Protein 2UY2 (pdb70)

Foldseek 3Di:
DQQAEEFEAQAPLPVPGDALLVLLVVPLHAEYEYPAQAAPPVTAGHRDPQWDDDDPVRHTAHASNLVSLVSSVVSNHAYAHEYHDDPPHYDDPAQVRLLVSLLVCCCAAAVRPPDDDHSNPPRHHQEYEYAHDPLHAHHLLSNQQSNVVVCVVHDDHHFYEYEAEPPPPGSHCNCNQQRHQHAEYQYHQPPDQCHLVHVPVVVVVLCCLCPGGPHVQHAYAAEAELDPSLDVDRHDPDLVSLLVVCLVPSPDSRRHFHYYSHSSRQQVDPPVHRNSNSRSVSSVVSD

Nearest PDB structures (foldseek):
  2uy5-assembly1_A  TM=1.002E+00  e=4.993E-56  Saccharomyces cerevisiae
  2uy4-assembly1_A  TM=1.001E+00  e=5.633E-56  Saccharomyces cerevisiae
  2uy3-assembly1_A  TM=9.998E-01  e=1.569E-55  Saccharomyces cerevisiae
  6idn-assembly1_A  TM=8.823E-01  e=5.838E-21  Ipomoea carnea
  3oih-assembly1_A  TM=8.250E-01  e=2.334E-20  Scadoxus multiflorus

GO terms:
  GO:0005576 extracellular region (C, IDA)
  GO:0005935 cellular bud neck (C, IDA)
  GO:0009277 fungal-type cell wall (C, IDA)
  GO:0008843 endochitinase activity (F, IDA)
  GO:0000920 septum digestion after cytokinesis (P, IMP)
  GO:0000324 fungal-type vacuole (C, HDA)
  GO:0005635 nuclear envelope (C, HDA)
  GO:0005783 endoplasmic reticulum (C, HDA)

Solvent-accessible surface area: 11045 Å² total; per-residue (Å²): 86,26,25,39,0,0,0,15,1,0,54,29,42,33,48,95,18,98,45,0,9,51,8,2,102,37,82,22,0,31,7,0,0,0,0,16,0,31,70,5,53,111,38,12,14,62,1,44,108,31,15,100,103,70,40,132,101,47,16,26,46,4,70,100,4,7,104,7,0,85,50,0,48,95,95,56,24,74,0,0,0,0,0,0,2,95,54,66,44,11,90,3,83,71,76,76,66,0,74,95,5,0,72,45,0,0,15,4,2,1,51,12,141,35,116,53,70,49,0,3,57,93,3,30,0,3,0,0,0,0,14,6,86,51,103,47,60,62,4,2,18,14,0,0,72,82,0,58,82,11,19,94,118,18,122,73,119,9,30,0,0,0,15,1,74,0,42,68,90,15,55,4,0,4,52,1,2,57,92,2,63,0,27,25,0,6,0,47,1,18,74,40,122,0,14,17,101,40,123,58,12,15,100,54,0,43,78,3,0,100,101,65,1,66,26,89,119,0,45,0,1,0,5,1,0,0,7,72,93,11,20,85,64,24,50,12,69,76,60,82,59,0,107,57,8,2,67,104,8,37,100,31,102,6,3,0,0,0,3,1,62,0,0,1,8,0,28,63,32,104,65,87,63,32,0,0,57,19,0,32,73,28,2,72,97,52,109

Organism: Saccharomyces cerevisiae (strain ATCC 204508 / S288c) (NCBI:txid559292)

InterPro domains:
  IPR001223 Glycoside hydrolase family 18, catalytic domain [PF00704] (28-255)
  IPR001223 Glycoside hydrolase family 18, catalytic domain [PS51910] (27-311)
  IPR001579 Glycosyl hydrolase family 18, active site [PS01095] (149-157)
  IPR005089 Carbohydrate-binding module family 19 [PF03427] (501-540)
  IPR017853 Glycoside hydrolase superfamily [SSF51445] (24-298)
  IPR045321 Chitinase Cts1-like [cd02877] (27-306)

B-factor: mean 21.72, std 5.58, range [9.27, 48.32]

Structure (mmCIF, N/CA/C/O backbone):
data_2UY2
#
_entry.id   2UY2
#
_cell.length_a   73.630
_cell.length_b   112.835
_cell.length_c   37.346
_cell.angle_alpha   90.00
_cell.angle_beta   90.00
_cell.angle_gamma   90.00
#
_symmetry.space_group_name_H-M   'P 21 21 2'
#
loop_
_entity.id
_entity.type
_entity.pdbx_description
1 polymer ENDOCHITINASE
2 non-polymer GLYCEROL
3 water water
#
loop_
_atom_site.group_PDB
_atom_site.id
_atom_site.type_symbol
_atom_site.label_atom_id
_atom_site.label_alt_id
_atom_site.label_comp_id
_atom_site.label_asym_id
_atom_site.label_entity_id
_atom_site.label_seq_id
_atom_site.pdbx_PDB_ins_code
_atom_site.Cartn_x
_atom_site.Cartn_y
_atom_site.Cartn_z
_atom_site.occupancy
_atom_site.B_iso_or_equiv
_atom_site.auth_seq_id
_atom_site.auth_comp_id
_atom_site.auth_asym_id
_atom_site.auth_atom_id
_atom_site.pdbx_PDB_model_num
ATOM 1 N N . ALA A 1 4 ? 49.147 33.756 42.554 1.00 36.62 25 ALA A N 1
ATOM 2 C CA . ALA A 1 4 ? 49.744 34.558 41.441 1.00 36.17 25 ALA A CA 1
ATOM 3 C C . ALA A 1 4 ? 48.698 34.965 40.426 1.00 35.58 25 ALA A C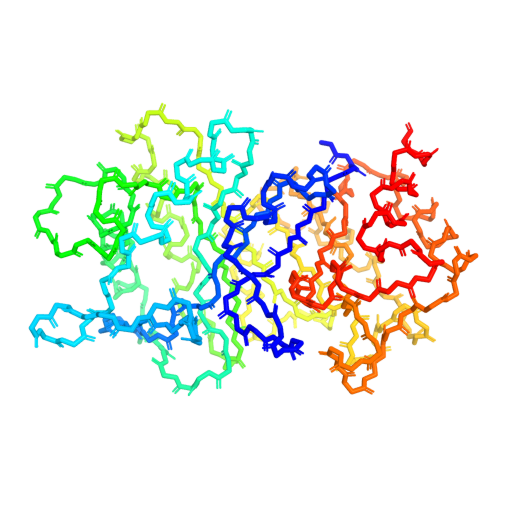 1
ATOM 4 O O . ALA A 1 4 ? 47.629 34.346 40.329 1.00 36.30 25 ALA A O 1
ATOM 6 N N . ASN A 1 5 ? 49.010 36.028 39.688 1.00 34.69 26 ASN A N 1
ATOM 7 C CA . ASN A 1 5 ? 48.175 36.492 38.595 1.00 33.10 26 ASN A CA 1
ATOM 8 C C . ASN A 1 5 ? 48.949 36.454 37.297 1.00 31.98 26 ASN A C 1
ATOM 9 O O . ASN A 1 5 ? 48.662 37.213 36.379 1.00 32.20 26 ASN A O 1
ATOM 10 N N . THR A 1 6 ? 49.935 35.567 37.228 1.00 31.23 27 THR A N 1
ATOM 11 C CA . THR A 1 6 ? 50.845 35.505 36.098 1.00 29.94 27 THR A CA 1
ATOM 12 C C . THR A 1 6 ? 50.991 34.072 35.552 1.00 29.23 27 THR A C 1
ATOM 13 O O . THR A 1 6 ? 51.882 33.834 34.717 1.00 29.36 27 THR A O 1
ATOM 17 N N . ASN A 1 7 ? 50.127 33.129 35.971 1.00 26.74 28 ASN A N 1
ATOM 18 C CA . ASN A 1 7 ? 50.295 31.727 35.513 1.00 26.01 28 ASN A CA 1
ATOM 19 C C . ASN A 1 7 ? 49.739 31.474 34.121 1.00 23.71 28 ASN A C 1
ATOM 20 O O . ASN A 1 7 ? 48.719 32.039 33.761 1.00 22.81 28 ASN A O 1
ATOM 25 N N . ILE A 1 8 ? 50.437 30.646 33.349 1.00 21.95 29 ILE A N 1
ATOM 26 C CA . ILE A 1 8 ? 49.938 30.178 32.057 1.00 20.95 29 ILE A CA 1
ATOM 27 C C . ILE A 1 8 ? 49.590 28.703 32.200 1.00 20.06 29 ILE A C 1
ATOM 28 O O . ILE A 1 8 ? 50.437 27.903 32.642 1.00 19.46 29 ILE A O 1
ATOM 33 N N . ALA A 1 9 ? 48.355 28.344 31.822 1.00 18.53 30 ALA A N 1
ATOM 34 C CA . ALA A 1 9 ? 47.944 26.934 31.792 1.00 18.34 30 ALA A CA 1
ATOM 35 C C . ALA A 1 9 ? 47.793 26.514 30.351 1.00 18.40 30 ALA A C 1
ATOM 36 O O . ALA A 1 9 ? 47.228 27.249 29.550 1.00 19.54 30 ALA A O 1
ATOM 38 N N . VAL A 1 10 ? 48.306 25.336 30.008 1.00 17.68 31 VAL A N 1
ATOM 39 C CA . VAL A 1 10 ? 48.114 24.831 28.633 1.00 17.48 31 VAL A CA 1
ATOM 40 C C . VAL A 1 10 ? 47.523 23.431 28.681 1.00 16.69 31 VAL A C 1
ATOM 41 O O . VAL A 1 10 ? 47.970 22.611 29.476 1.00 15.64 31 VAL A O 1
ATOM 45 N N . TYR A 1 11 ? 46.520 23.178 27.828 1.00 16.82 32 TYR A N 1
ATOM 46 C CA . TYR A 1 11 ? 46.073 21.814 27.570 1.00 16.84 32 TYR A CA 1
ATOM 47 C C . TYR A 1 11 ? 47.103 21.115 26.665 1.00 16.82 32 TYR A C 1
ATOM 48 O O . TYR A 1 11 ? 47.664 21.737 25.763 1.00 17.05 32 TYR A O 1
ATOM 57 N N . TRP A 1 12 ? 47.344 19.821 26.893 1.00 16.84 33 TRP A N 1
ATOM 58 C CA . TRP A 1 12 ? 48.245 19.054 26.039 1.00 16.15 33 TRP A CA 1
ATOM 59 C C . TRP A 1 12 ? 47.650 17.664 25.905 1.00 16.46 33 TRP A C 1
ATOM 60 O O . TRP A 1 12 ? 47.094 17.146 26.862 1.00 16.88 33 TRP A O 1
ATOM 71 N N . GLY A 1 13 ? 47.796 17.066 24.728 1.00 15.52 34 GLY A N 1
ATOM 72 C CA . GLY A 1 13 ? 47.420 15.667 24.568 1.00 16.04 34 GLY A CA 1
ATOM 73 C C . GLY A 1 13 ? 46.629 15.422 23.303 1.00 17.08 34 GLY A C 1
ATOM 74 O O . GLY A 1 13 ? 46.758 14.348 22.719 1.00 18.84 34 GLY A O 1
ATOM 75 N N . GLN A 1 14 ? 45.854 16.425 22.866 1.00 15.47 35 GLN A N 1
ATOM 76 C CA . GLN A 1 14 ? 44.956 16.212 21.733 1.00 16.27 35 GLN A CA 1
ATOM 77 C C . GLN A 1 14 ? 45.508 16.706 20.412 1.00 15.93 35 GLN A C 1
ATOM 78 O O . GLN A 1 14 ? 44.833 16.617 19.372 1.00 16.74 35 GLN A O 1
ATOM 84 N N . ASN A 1 15 ? 46.744 17.212 20.428 1.00 15.18 36 ASN A N 1
ATOM 85 C CA . ASN A 1 15 ? 47.438 17.524 19.172 1.00 14.93 36 ASN A CA 1
ATOM 86 C C . ASN A 1 15 ? 46.598 18.378 18.217 1.00 14.73 36 ASN A C 1
ATOM 87 O O . ASN A 1 15 ? 46.430 18.039 17.024 1.00 15.14 36 ASN A O 1
ATOM 92 N N . SER A 1 16 ? 46.094 19.494 18.725 1.00 14.65 37 SER A N 1
ATOM 93 C CA . SER A 1 16 ? 45.314 20.405 17.909 1.00 16.01 37 SER A CA 1
ATOM 94 C C . SER A 1 16 ? 46.088 20.859 16.655 1.00 15.73 37 SER A C 1
ATOM 95 O O . SER A 1 16 ? 45.490 20.964 15.562 1.00 17.75 37 SER A O 1
ATOM 98 N N . ALA A 1 17 ? 47.400 21.103 16.795 1.00 16.26 38 ALA A N 1
ATOM 99 C CA . ALA A 1 17 ? 48.224 21.631 15.685 1.00 15.95 38 ALA A CA 1
ATOM 100 C C . ALA A 1 17 ? 48.753 20.565 14.731 1.00 16.32 38 ALA A C 1
ATOM 101 O O . ALA A 1 17 ? 49.271 20.911 13.671 1.00 17.82 38 ALA A O 1
ATOM 103 N N . GLY A 1 18 ? 48.656 19.294 15.116 1.00 15.57 39 GLY A N 1
ATOM 104 C CA . GLY A 1 18 ? 49.240 18.211 14.297 1.00 15.41 39 GLY A CA 1
ATOM 105 C C . GLY A 1 18 ? 50.667 17.895 14.716 1.00 15.96 39 GLY A C 1
ATOM 106 O O . GLY A 1 18 ? 51.102 16.731 14.652 1.00 14.88 39 GLY A O 1
ATOM 107 N N . THR A 1 19 ? 51.394 18.935 15.145 1.00 14.96 40 THR A N 1
ATOM 108 C CA . THR A 1 19 ? 52.837 18.822 15.421 1.00 15.90 40 THR A CA 1
ATOM 109 C C . THR A 1 19 ? 53.186 18.681 16.910 1.00 15.74 40 THR A C 1
ATOM 110 O O . THR A 1 19 ? 54.341 18.926 17.297 1.00 16.39 40 THR A O 1
ATOM 114 N N . GLN A 1 20 ? 52.224 18.243 17.706 1.00 15.99 41 GLN A N 1
ATOM 115 C CA . GLN A 1 20 ? 52.428 18.123 19.140 1.00 16.04 41 GLN A CA 1
ATOM 116 C C . GLN A 1 20 ? 53.673 17.330 19.449 1.00 16.78 41 GLN A C 1
ATOM 117 O O . GLN A 1 20 ? 53.852 16.233 18.930 1.00 16.62 41 GLN A O 1
ATOM 123 N N . GLU A 1 21 ? 54.540 17.926 20.281 1.00 17.87 42 GLU A N 1
ATOM 124 C CA . GLU A 1 21 ? 55.719 17.249 20.810 1.00 17.77 42 GLU A CA 1
ATOM 125 C C . GLU A 1 21 ? 55.424 16.619 22.192 1.00 17.21 42 GLU A C 1
ATOM 126 O O . GLU A 1 21 ? 54.313 16.650 22.695 1.00 17.69 42 GLU A O 1
ATOM 132 N N . SER A 1 22 ? 56.430 15.974 22.772 1.00 17.55 43 SER A N 1
ATOM 133 C CA . SER A 1 22 ? 56.205 15.320 24.045 1.00 16.87 43 SER A CA 1
ATOM 134 C C . SER A 1 22 ? 55.810 16.329 25.124 1.00 15.88 43 SER A C 1
ATOM 135 O O . SER A 1 22 ? 56.171 17.520 25.051 1.00 17.69 43 SER A O 1
ATOM 138 N N . LEU A 1 23 ? 55.123 15.829 26.150 1.00 16.24 44 LEU A N 1
ATOM 139 C CA . LEU A 1 23 ? 54.750 16.718 27.275 1.00 14.72 44 LEU A CA 1
ATOM 140 C C . LEU A 1 23 ? 56.001 17.417 27.839 1.00 15.79 44 LEU A C 1
ATOM 141 O O . LEU A 1 23 ? 55.974 18.632 28.076 1.00 17.19 44 LEU A O 1
ATOM 146 N N . ALA A 1 24 ? 57.077 16.644 28.048 1.00 15.89 45 ALA A N 1
ATOM 147 C CA . ALA A 1 24 ? 58.284 17.232 28.700 1.00 16.24 45 ALA A CA 1
ATOM 148 C C . ALA A 1 24 ? 58.864 18.361 27.862 1.00 16.01 45 ALA A C 1
ATOM 149 O O . ALA A 1 24 ? 59.410 19.304 28.420 1.00 17.14 45 ALA A O 1
ATOM 151 N N . THR A 1 25 ? 58.762 18.246 26.521 1.00 15.75 46 THR A N 1
ATOM 152 C CA . THR A 1 25 ? 59.263 19.290 25.636 1.00 16.22 46 THR A CA 1
ATOM 153 C C . THR A 1 25 ? 58.646 20.646 26.001 1.00 15.94 46 THR A C 1
ATOM 154 O O . THR A 1 25 ? 59.361 21.670 26.116 1.00 17.28 46 THR A O 1
ATOM 158 N N . TYR A 1 26 ? 57.343 20.634 26.291 1.00 15.81 47 TYR A N 1
ATOM 159 C CA . TYR A 1 26 ? 56.679 21.880 26.674 1.00 15.80 47 TYR A CA 1
ATOM 160 C C . TYR A 1 26 ? 57.012 22.307 28.095 1.00 16.18 47 TYR A C 1
ATOM 161 O O . TYR A 1 26 ? 57.090 23.486 28.368 1.00 18.27 47 TYR A O 1
ATOM 170 N N . CYS A 1 27 ? 57.193 21.343 28.995 1.00 16.24 48 CYS A N 1
ATOM 171 C CA . CYS A 1 27 ? 57.573 21.733 30.369 1.00 17.04 48 CYS A CA 1
ATOM 172 C C . CYS A 1 27 ? 58.966 22.333 30.461 1.00 18.54 48 CYS A C 1
ATOM 173 O O . CYS A 1 27 ? 59.263 23.063 31.409 1.00 18.29 48 CYS A O 1
ATOM 176 N N . GLU A 1 28 ? 59.813 21.994 29.509 1.00 18.85 49 GLU A N 1
ATOM 177 C CA . GLU A 1 28 ? 61.185 22.508 29.439 1.00 20.73 49 GLU A CA 1
ATOM 178 C C . GLU A 1 28 ? 61.225 23.855 28.713 1.00 23.39 49 GLU A C 1
ATOM 179 O O . GLU A 1 28 ? 62.277 24.439 28.511 1.00 24.24 49 GLU A O 1
ATOM 185 N N . SER A 1 29 ? 60.050 24.339 28.312 1.00 27.13 50 SER A N 1
ATOM 186 C CA . SER A 1 29 ? 59.943 25.573 27.536 1.00 30.03 50 SER A CA 1
ATOM 187 C C . SER A 1 29 ? 60.068 26.819 28.384 1.00 31.39 50 SER A C 1
ATOM 188 O O . SER A 1 29 ? 60.620 27.814 27.907 1.00 33.29 50 SER A O 1
ATOM 191 N N . SER A 1 30 ? 59.546 26.781 29.614 1.00 32.31 51 SER A N 1
ATOM 192 C CA . SER A 1 30 ? 59.556 27.950 30.549 1.00 32.53 51 SER A CA 1
ATOM 193 C C . SER A 1 30 ? 58.428 29.030 30.368 1.00 31.80 51 SER A C 1
ATOM 194 O O . SER A 1 30 ? 58.223 29.918 31.213 1.00 31.91 51 SER A O 1
ATOM 197 N N . ASP A 1 31 ? 57.664 28.887 29.295 1.00 30.13 52 ASP A N 1
ATOM 198 C CA . ASP A 1 31 ? 56.523 29.747 28.998 1.00 28.20 52 ASP A CA 1
ATOM 199 C C . ASP A 1 31 ? 55.226 29.324 29.710 1.00 26.64 52 ASP A C 1
ATOM 200 O O . ASP A 1 31 ? 54.273 30.108 29.768 1.00 27.25 52 ASP A O 1
ATOM 205 N N . ALA A 1 32 ? 55.171 28.092 30.215 1.00 24.15 53 ALA A N 1
ATOM 206 C CA . ALA A 1 32 ? 53.922 27.597 30.823 1.00 22.95 53 ALA A CA 1
ATOM 207 C C . ALA A 1 32 ? 54.134 27.007 32.218 1.00 22.50 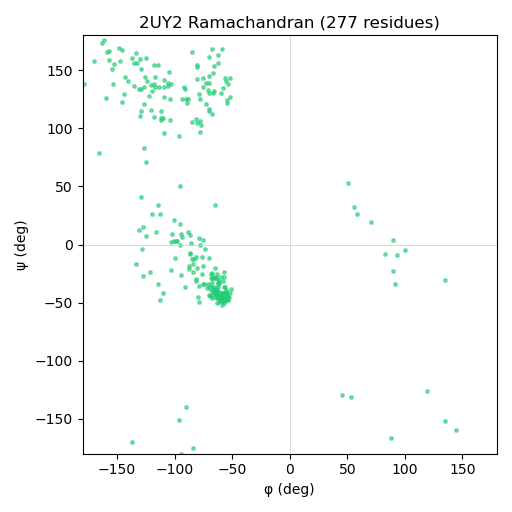53 ALA A C 1
ATOM 208 O O . ALA A 1 32 ? 55.217 26.471 32.537 1.00 23.32 53 ALA A O 1
ATOM 210 N N . ASP A 1 33 ? 53.103 27.089 33.052 1.00 19.92 54 ASP A N 1
ATOM 211 C CA . ASP A 1 33 ? 53.227 26.708 34.463 1.00 20.11 54 ASP A CA 1
ATOM 212 C C . ASP A 1 33 ? 52.397 25.484 34.839 1.00 19.76 54 ASP A C 1
ATOM 213 O O . ASP A 1 33 ? 52.776 24.728 35.729 1.00 19.06 54 ASP A O 1
ATOM 218 N N . ILE A 1 34 ? 51.233 25.336 34.197 1.00 18.25 55 ILE A N 1
ATOM 219 C CA . ILE A 1 34 ? 50.249 24.304 34.551 1.00 18.21 55 ILE A CA 1
ATOM 220 C C . ILE A 1 34 ? 49.902 23.584 33.265 1.00 18.02 55 ILE A C 1
ATOM 221 O O . ILE A 1 34 ? 49.671 24.229 32.239 1.00 17.68 55 ILE A O 1
ATOM 226 N N . PHE A 1 35 ? 49.888 22.251 33.321 1.00 16.86 56 PHE A N 1
ATOM 227 C CA . PHE A 1 35 ? 49.668 21.410 32.139 1.00 16.33 56 PHE A CA 1
ATOM 228 C C . PHE A 1 35 ? 48.474 20.523 32.393 1.00 17.01 56 PHE A C 1
ATOM 229 O O . PHE A 1 35 ? 48.427 19.854 33.425 1.00 17.67 56 PHE A O 1
ATOM 237 N N . LEU A 1 36 ? 47.512 20.533 31.471 1.00 16.26 57 LEU A N 1
ATOM 238 C CA . LEU A 1 36 ? 46.265 19.756 31.650 1.00 15.57 57 LEU A CA 1
ATOM 239 C C . LEU A 1 36 ? 46.281 18.642 30.625 1.00 17.17 57 LEU A C 1
ATOM 240 O O . LEU A 1 36 ? 46.156 18.902 29.427 1.00 16.88 57 LEU A O 1
ATOM 245 N N . LEU A 1 37 ? 46.472 17.413 31.108 1.00 16.63 58 LEU A N 1
ATOM 246 C CA . LEU A 1 37 ? 46.526 16.251 30.208 1.00 17.21 58 LEU A CA 1
ATOM 247 C C . LEU A 1 37 ? 45.152 15.903 29.654 1.00 17.50 58 LEU A C 1
ATOM 248 O O . LEU A 1 37 ? 44.247 15.542 30.399 1.00 18.30 58 LEU A O 1
ATOM 253 N N . SER A 1 38 ? 45.040 15.935 28.326 1.00 17.30 59 SER A N 1
ATOM 254 C CA . SER A 1 38 ? 43.749 15.866 27.652 1.00 17.37 59 SER A CA 1
ATOM 255 C C . SER A 1 38 ? 43.721 14.603 26.792 1.00 17.03 59 SER A C 1
ATOM 256 O O . SER A 1 38 ? 44.393 14.568 25.777 1.00 17.89 59 SER A O 1
ATOM 259 N N . PHE A 1 39 ? 42.929 13.569 27.134 1.00 16.81 60 PHE A N 1
ATOM 260 C CA . PHE A 1 39 ? 41.911 13.563 28.202 1.00 16.71 60 PHE A CA 1
ATOM 261 C C . PHE A 1 39 ? 41.707 12.146 28.759 1.00 17.38 60 PHE A C 1
ATOM 262 O O . PHE A 1 39 ? 41.988 11.158 28.075 1.00 17.49 60 PHE A O 1
ATOM 270 N N . LEU A 1 40 ? 41.225 12.060 30.012 1.00 16.91 61 LEU A N 1
ATOM 271 C CA . LEU A 1 40 ? 40.481 10.849 30.465 1.00 16.73 61 LEU A CA 1
ATOM 272 C C . LEU A 1 40 ? 39.093 11.048 29.854 1.00 16.88 61 LEU A C 1
ATOM 273 O O . LEU A 1 40 ? 38.269 11.811 30.405 1.00 17.24 61 LEU A O 1
ATOM 278 N N . ASN A 1 41 ? 38.866 10.429 28.696 1.00 16.84 62 ASN A N 1
ATOM 279 C CA . ASN A 1 41 ? 37.692 10.741 27.900 1.00 17.70 62 ASN A CA 1
ATOM 280 C C . ASN A 1 41 ? 36.589 9.714 28.083 1.00 18.37 62 ASN A C 1
ATOM 281 O O . ASN A 1 41 ? 35.579 9.786 27.399 1.00 17.46 62 ASN A O 1
ATOM 286 N N . GLN A 1 42 ? 36.818 8.748 28.970 1.00 16.81 63 GLN A N 1
ATOM 287 C CA . GLN A 1 42 ? 35.808 7.702 29.188 1.00 16.45 63 GLN A CA 1
ATOM 288 C C . GLN A 1 42 ? 35.797 7.333 30.664 1.00 16.88 63 GLN A C 1
ATOM 289 O O . GLN A 1 42 ? 36.844 7.061 31.245 1.00 16.95 63 GLN A O 1
ATOM 295 N N . PHE A 1 43 ? 34.606 7.338 31.259 1.00 16.67 64 PHE A N 1
ATOM 296 C CA . PHE A 1 43 ? 34.437 7.001 32.686 1.00 17.43 64 PHE A CA 1
ATOM 297 C C . PHE A 1 43 ? 32.956 6.864 32.979 1.00 17.49 64 PHE A C 1
ATOM 298 O O . PHE A 1 43 ? 32.136 7.394 32.227 1.00 18.43 64 PHE A O 1
ATOM 306 N N . PRO A 1 44 ? 32.591 6.142 34.053 1.00 17.55 65 PRO A N 1
ATOM 307 C CA . PRO A 1 44 ? 33.436 5.437 35.045 1.00 17.10 65 PRO A CA 1
ATOM 308 C C . PRO A 1 44 ? 34.339 4.320 34.532 1.00 16.15 65 PRO A C 1
ATOM 309 O O . PRO A 1 44 ? 35.387 4.074 35.124 1.00 17.92 65 PRO A O 1
ATOM 313 N N . THR A 1 45 ? 33.927 3.603 33.489 1.00 15.60 66 THR A N 1
ATOM 314 C CA . THR A 1 45 ? 34.814 2.565 32.927 1.00 15.70 66 THR A CA 1
ATOM 315 C C . THR A 1 45 ? 35.949 3.312 32.248 1.00 16.23 66 THR A C 1
ATOM 316 O O . THR A 1 45 ? 35.711 4.073 31.316 1.00 17.07 66 THR A O 1
ATOM 320 N N . LEU A 1 46 ? 37.170 3.167 32.761 1.00 14.91 67 LEU A N 1
ATOM 321 C CA . LEU A 1 46 ? 38.239 4.104 32.394 1.00 15.92 67 LEU A CA 1
ATOM 322 C C . LEU A 1 46 ? 38.725 3.982 30.954 1.00 15.27 67 LEU A C 1
ATOM 323 O O . LEU A 1 46 ? 38.972 2.858 30.475 1.00 16.39 67 LEU A O 1
ATOM 328 N N . GLY A 1 47 ? 38.956 5.149 30.327 1.00 16.31 68 GLY A N 1
ATOM 329 C CA . GLY A 1 47 ? 39.573 5.193 28.999 1.00 15.75 68 GLY A CA 1
ATOM 330 C C . GLY A 1 47 ? 40.272 6.545 28.879 1.00 16.74 68 GLY A C 1
ATOM 331 O O . GLY A 1 47 ? 39.707 7.592 29.299 1.00 16.48 68 GLY A O 1
ATOM 332 N N . LEU A 1 48 ? 41.476 6.505 28.311 1.00 16.50 69 LEU A N 1
ATOM 333 C CA . LEU A 1 48 ? 42.318 7.694 28.069 1.00 16.55 69 LEU A CA 1
ATOM 334 C C . LEU A 1 48 ? 42.535 7.840 26.558 1.00 17.63 69 LEU A C 1
ATOM 335 O O . LEU A 1 48 ? 42.501 6.866 25.798 1.00 16.97 69 LEU A O 1
ATOM 340 N N . ASN A 1 49 ? 42.799 9.071 26.142 1.00 18.14 70 ASN A N 1
ATOM 341 C CA . ASN A 1 49 ? 43.177 9.336 24.767 1.00 19.00 70 ASN A CA 1
ATOM 342 C C . ASN A 1 49 ? 44.167 10.482 24.783 1.00 19.25 70 ASN A C 1
ATOM 343 O O . ASN A 1 49 ? 43.838 11.552 25.301 1.00 18.89 70 ASN A O 1
ATOM 348 N N . PHE A 1 50 ? 45.360 10.257 24.227 1.00 18.83 71 PHE A N 1
ATOM 349 C CA . PHE A 1 50 ? 46.370 11.326 24.074 1.00 18.84 71 PHE A CA 1
ATOM 350 C C . PHE A 1 50 ? 46.886 11.381 22.639 1.00 19.77 71 PHE A C 1
ATOM 351 O O . PHE A 1 50 ? 48.091 11.584 22.403 1.00 20.28 71 PHE A O 1
ATOM 359 N N . ALA A 1 51 ? 45.968 11.227 21.712 1.00 19.29 72 ALA A N 1
ATOM 360 C CA . ALA A 1 51 ? 46.292 11.250 20.271 1.00 20.96 72 ALA A CA 1
ATOM 361 C C . ALA A 1 51 ? 47.542 10.393 20.031 1.00 22.72 72 ALA A C 1
ATOM 362 O O . ALA A 1 51 ? 47.616 9.256 20.530 1.00 23.54 72 ALA A O 1
ATOM 364 N N . ASN A 1 52 ? 48.547 10.931 19.318 1.00 23.57 73 ASN A N 1
ATOM 365 C CA . ASN A 1 52 ? 49.739 10.138 18.946 1.00 24.28 73 ASN A CA 1
ATOM 366 C C . ASN A 1 52 ? 50.765 9.939 20.067 1.00 24.39 73 ASN A C 1
ATOM 367 O O . ASN A 1 52 ? 51.808 9.280 19.883 1.00 24.08 73 ASN A O 1
ATOM 372 N N . ALA A 1 53 ? 50.487 10.494 21.243 1.00 22.09 74 ALA A N 1
ATOM 373 C CA . ALA A 1 53 ? 51.492 10.528 22.296 1.00 22.64 74 ALA A CA 1
ATOM 374 C C . ALA A 1 53 ? 51.533 9.286 23.181 1.00 22.55 74 ALA A C 1
ATOM 375 O O . ALA A 1 53 ? 52.426 9.134 24.047 1.00 23.31 74 ALA A O 1
ATOM 377 N N . CYS A 1 54 ? 50.559 8.399 22.997 1.00 21.83 75 CYS A N 1
ATOM 378 C CA . CYS A 1 54 ? 50.548 7.156 23.761 1.00 21.88 75 CYS A CA 1
ATOM 379 C C . CYS A 1 54 ? 49.686 6.141 23.029 1.00 22.76 75 CYS A C 1
ATOM 380 O O . CYS A 1 54 ? 48.549 6.445 22.695 1.00 23.86 75 CYS A O 1
ATOM 383 N N . SER A 1 55 ? 50.251 4.969 22.766 1.00 22.92 76 SER A N 1
ATOM 384 C CA . SER A 1 55 ? 49.526 3.946 21.996 1.00 22.91 76 SER A CA 1
ATOM 385 C C . SER A 1 55 ? 49.484 2.592 22.709 1.00 22.64 76 SER A C 1
ATOM 386 O O . SER A 1 55 ? 48.581 1.751 22.444 1.00 23.65 76 SER A O 1
ATOM 389 N N . ASP A 1 56 ? 50.476 2.331 23.553 1.00 21.63 77 ASP A N 1
ATOM 390 C CA . ASP A 1 56 ? 50.522 1.057 24.257 1.00 20.93 77 ASP A CA 1
ATOM 391 C C . ASP A 1 56 ? 49.351 0.954 25.222 1.00 20.10 77 ASP A C 1
ATOM 392 O O . ASP A 1 56 ? 48.801 1.956 25.672 1.00 18.40 77 ASP A O 1
ATOM 397 N N . THR A 1 57 ? 48.967 -0.287 25.503 1.00 19.25 78 THR A N 1
ATOM 398 C CA . THR A 1 57 ? 47.890 -0.534 26.418 1.00 18.62 78 THR A CA 1
ATOM 399 C C . THR A 1 57 ? 48.226 -1.677 27.369 1.00 18.05 78 THR A C 1
ATOM 400 O O . THR A 1 57 ? 49.104 -2.540 27.091 1.00 17.72 78 THR A O 1
ATOM 404 N N . PHE A 1 58 ? 47.498 -1.706 28.467 1.00 16.63 79 PHE A N 1
ATOM 405 C CA . PHE A 1 58 ? 47.354 -2.950 29.237 1.00 16.46 79 PHE A CA 1
ATOM 406 C C . PHE A 1 58 ? 46.555 -3.948 28.413 1.00 16.30 79 PHE A C 1
ATOM 407 O O . PHE A 1 58 ? 45.934 -3.586 27.389 1.00 15.90 79 PHE A O 1
ATOM 415 N N . SER A 1 59 ? 46.538 -5.203 28.858 1.00 15.32 80 SER A N 1
ATOM 416 C CA . SER A 1 59 ? 45.799 -6.234 28.087 1.00 15.60 80 SER A CA 1
ATOM 417 C C . SER A 1 59 ? 44.318 -5.857 27.896 1.00 15.72 80 SER A C 1
ATOM 418 O O . SER A 1 59 ? 43.721 -6.133 26.856 1.00 17.29 80 SER A O 1
ATOM 421 N N . ASP A 1 60 ? 43.724 -5.231 28.904 1.00 15.21 81 ASP A N 1
ATOM 422 C CA . ASP A 1 60 ? 42.309 -4.858 28.866 1.00 16.91 81 ASP A CA 1
ATOM 423 C C . ASP A 1 60 ? 42.007 -3.581 28.041 1.00 17.52 81 ASP A C 1
ATOM 424 O O . ASP A 1 60 ? 40.874 -3.102 27.995 1.00 18.25 81 ASP A O 1
ATOM 429 N N . GLY A 1 61 ? 43.024 -3.051 27.376 1.00 16.60 82 GLY A N 1
ATOM 430 C CA . GLY A 1 61 ? 42.807 -1.896 26.508 1.00 17.15 82 GLY A CA 1
ATOM 431 C C . GLY A 1 61 ? 43.023 -0.520 27.115 1.00 17.61 82 GLY A C 1
ATOM 432 O O . GLY A 1 61 ? 43.013 0.477 26.405 1.00 18.69 82 GLY A O 1
ATOM 433 N N . LEU A 1 62 ? 43.215 -0.447 28.430 1.00 16.38 83 LEU A N 1
ATOM 434 C CA . LEU A 1 62 ? 43.433 0.846 29.078 1.00 17.06 83 LEU A CA 1
ATOM 435 C C . LEU A 1 62 ? 44.821 1.338 28.685 1.00 16.09 83 LEU A C 1
ATOM 436 O O . LEU A 1 62 ? 45.778 0.569 28.687 1.00 15.83 83 LEU A O 1
ATOM 441 N N . LEU A 1 63 ? 44.912 2.592 28.280 1.00 17.02 84 LEU A N 1
ATOM 442 C CA . LEU A 1 63 ? 46.237 3.130 27.862 1.00 17.97 84 LEU A CA 1
ATOM 443 C C . LEU A 1 63 ? 47.302 2.964 28.939 1.00 16.48 84 LEU A C 1
ATOM 444 O O . LEU A 1 63 ? 47.030 3.096 30.160 1.00 17.20 84 LEU A O 1
ATOM 449 N N . HIS A 1 64 ? 48.515 2.636 28.498 1.00 17.20 85 HIS A N 1
ATOM 450 C CA . HIS A 1 64 ? 49.642 2.509 29.395 1.00 17.06 85 HIS A CA 1
ATOM 451 C C . HIS A 1 64 ? 50.762 3.357 28.789 1.00 17.95 85 HIS A C 1
ATOM 452 O O . HIS A 1 64 ? 51.224 3.042 27.688 1.00 18.41 85 HIS A O 1
ATOM 459 N N . CYS A 1 65 ? 51.161 4.431 29.484 1.00 17.55 86 CYS A N 1
ATOM 460 C CA . CYS A 1 65 ? 51.918 5.519 28.856 1.00 18.26 86 CYS A CA 1
ATOM 461 C C . CYS A 1 65 ? 53.205 5.814 29.607 1.00 18.46 86 CYS A C 1
ATOM 462 O O . CYS A 1 65 ? 53.262 6.729 30.436 1.00 18.40 86 CYS A O 1
ATOM 465 N N . THR A 1 66 ? 54.245 5.033 29.316 1.00 19.87 87 THR A N 1
ATOM 466 C CA . THR A 1 66 ? 55.474 5.176 30.074 1.00 20.30 87 THR A CA 1
ATOM 467 C C . THR A 1 66 ? 56.212 6.469 29.752 1.00 20.13 87 THR A C 1
ATOM 468 O O . THR A 1 66 ? 56.794 7.031 30.649 1.00 19.93 87 THR A O 1
ATOM 472 N N . GLN A 1 67 ? 56.150 6.943 28.504 1.00 19.86 88 GLN A N 1
ATOM 473 C CA . GLN A 1 67 ? 56.812 8.224 28.179 1.00 19.65 88 GLN A CA 1
ATOM 474 C C . GLN A 1 67 ? 56.100 9.395 28.887 1.00 18.25 88 GLN A C 1
ATOM 475 O O . GLN A 1 67 ? 56.732 10.279 29.497 1.00 19.31 88 GLN A O 1
ATOM 481 N N . ILE A 1 68 ? 54.785 9.409 28.824 1.00 18.73 89 ILE A N 1
ATOM 482 C CA . ILE A 1 68 ? 54.047 10.437 29.581 1.00 18.52 89 ILE A CA 1
ATOM 483 C C . ILE A 1 68 ? 54.365 10.365 31.068 1.00 18.38 89 ILE A C 1
ATOM 484 O O . ILE A 1 68 ? 54.589 11.388 31.691 1.00 18.90 89 ILE A O 1
ATOM 489 N N . ALA A 1 69 ? 54.443 9.160 31.630 1.00 16.67 90 ALA A N 1
ATOM 490 C CA . ALA A 1 69 ? 54.780 8.993 33.037 1.00 16.67 90 ALA A CA 1
ATOM 491 C C . ALA A 1 69 ? 56.127 9.653 33.347 1.00 16.79 90 ALA A C 1
ATOM 492 O O . ALA A 1 69 ? 56.266 10.426 34.310 1.00 16.57 90 ALA A O 1
ATOM 494 N N . GLU A 1 70 ? 57.128 9.333 32.536 1.00 16.71 91 GLU A N 1
ATOM 495 C CA . GLU A 1 70 ? 58.456 9.915 32.712 1.00 16.94 91 GLU A CA 1
ATOM 496 C C . GLU A 1 70 ? 58.392 11.424 32.611 1.00 17.37 91 GLU A C 1
ATOM 497 O O . GLU A 1 70 ? 58.992 12.164 33.421 1.00 16.94 91 GLU A O 1
ATOM 503 N N . ASP A 1 71 ? 57.613 11.901 31.640 1.00 16.20 92 ASP A N 1
ATOM 504 C CA . ASP A 1 71 ? 57.481 13.345 31.429 1.00 16.99 92 ASP A CA 1
ATOM 505 C C . ASP A 1 71 ? 56.748 14.065 32.537 1.00 17.43 92 ASP A C 1
ATOM 506 O O . ASP A 1 71 ? 57.098 15.216 32.873 1.00 16.79 92 ASP A O 1
ATOM 511 N N . ILE A 1 72 ? 55.750 13.411 33.142 1.00 16.43 93 ILE A N 1
ATOM 512 C CA . ILE A 1 72 ? 55.075 14.034 34.294 1.00 16.43 93 ILE A CA 1
ATOM 513 C C . ILE A 1 72 ? 56.116 14.302 35.400 1.00 16.73 93 ILE A C 1
ATOM 514 O O . ILE A 1 72 ? 56.182 15.402 35.968 1.00 17.24 93 ILE A O 1
ATOM 519 N N . GLU A 1 73 ? 56.973 13.310 35.659 1.00 17.19 94 GLU A N 1
ATOM 520 C CA . GLU A 1 73 ? 58.007 13.468 36.683 1.00 17.18 94 GLU A CA 1
ATOM 521 C C . GLU A 1 73 ? 59.010 14.563 36.304 1.00 16.67 94 GLU A C 1
ATOM 522 O O . GLU A 1 73 ? 59.404 15.365 37.153 1.00 18.32 94 GLU A O 1
ATOM 528 N N . THR A 1 74 ? 59.418 14.584 35.031 1.00 15.65 95 THR A N 1
ATOM 529 C CA . THR A 1 74 ? 60.336 15.651 34.587 1.00 15.72 95 THR A CA 1
ATOM 530 C C . THR A 1 74 ? 59.703 17.032 34.800 1.00 15.55 95 THR A C 1
ATOM 531 O O . THR A 1 74 ? 60.361 17.974 35.348 1.00 16.31 95 THR A O 1
ATOM 535 N N . CYS A 1 75 ? 58.453 17.152 34.351 1.00 15.60 96 CYS A N 1
ATOM 536 C CA . CYS A 1 75 ? 57.696 18.398 34.496 1.00 15.14 96 CYS A CA 1
ATOM 537 C C . CYS A 1 75 ? 57.680 18.854 35.941 1.00 15.59 96 CYS A C 1
ATOM 538 O O . CYS A 1 75 ? 57.958 20.038 36.244 1.00 16.02 96 CYS A O 1
ATOM 541 N N . GLN A 1 76 ? 57.380 17.910 36.838 1.00 14.57 97 GLN A N 1
ATOM 542 C CA . GLN A 1 76 ? 57.290 18.251 38.265 1.00 16.13 97 GLN A CA 1
ATOM 543 C C . GLN A 1 76 ? 58.640 18.650 38.849 1.00 15.91 97 GLN A C 1
ATOM 544 O O . GLN A 1 76 ? 58.696 19.591 39.650 1.00 17.02 97 GLN A O 1
ATOM 550 N N . SER A 1 77 ? 59.718 17.963 38.455 1.00 15.85 98 SER A N 1
ATOM 551 C CA . SER A 1 77 ? 61.055 18.368 38.948 1.00 16.95 98 SER A CA 1
ATOM 552 C C . SER A 1 77 ? 61.338 19.821 38.561 1.00 16.04 98 SER A C 1
ATOM 553 O O . SER A 1 77 ? 62.021 20.532 39.284 1.00 16.75 98 SER A O 1
ATOM 556 N N . LEU A 1 78 ? 60.794 20.242 37.414 1.00 15.57 99 LEU A N 1
ATOM 557 C CA . LEU A 1 78 ? 60.999 21.610 36.925 1.00 15.86 99 LEU A CA 1
ATOM 558 C C . LEU A 1 78 ? 60.009 22.636 37.473 1.00 16.83 99 LEU A C 1
ATOM 559 O O . LEU A 1 78 ? 59.986 23.800 37.020 1.00 17.45 99 LEU A O 1
ATOM 564 N N . GLY A 1 79 ? 59.196 22.200 38.440 1.00 16.85 100 GLY A N 1
ATOM 565 C CA . GLY A 1 79 ? 58.260 23.082 39.123 1.00 16.65 100 GLY A CA 1
ATOM 566 C C . GLY A 1 79 ? 56.880 23.212 38.499 1.00 17.46 100 GLY A C 1
ATOM 567 O O . GLY A 1 79 ? 56.079 24.033 38.953 1.00 19.24 100 GLY A O 1
ATOM 568 N N . LYS A 1 80 ? 56.616 22.445 37.430 1.00 17.03 101 LYS A N 1
ATOM 569 C CA . LYS A 1 80 ? 55.326 22.509 36.760 1.00 17.40 101 LYS A CA 1
ATOM 570 C C . LYS A 1 80 ? 54.282 21.686 37.498 1.00 17.93 101 LYS A C 1
ATOM 571 O O . LYS A 1 80 ? 54.630 20.748 38.224 1.00 19.28 101 LYS A O 1
ATOM 577 N N . LYS A 1 81 ? 53.017 22.060 37.335 1.00 18.32 102 LYS A N 1
ATOM 578 C CA . LYS A 1 81 ? 51.919 21.261 37.865 1.00 19.22 102 LYS A CA 1
ATOM 579 C C . LYS A 1 81 ? 51.254 20.550 36.712 1.00 19.06 102 LYS A C 1
ATOM 580 O O . LYS A 1 81 ? 51.014 21.150 35.671 1.00 19.12 102 LYS A O 1
ATOM 586 N N . VAL A 1 82 ? 50.893 19.281 36.900 1.00 18.32 103 VAL A N 1
ATOM 587 C CA . VAL A 1 82 ? 50.344 18.500 35.793 1.00 17.70 103 VAL A CA 1
ATOM 588 C C . VAL A 1 82 ? 49.084 17.850 36.275 1.00 17.88 103 VAL A C 1
ATOM 589 O O . VAL A 1 82 ? 49.145 16.978 37.155 1.00 19.08 103 VAL A O 1
ATOM 593 N N . LEU A 1 83 ? 47.941 18.316 35.753 1.00 17.19 104 LEU A N 1
ATOM 594 C CA . LEU A 1 83 ? 46.636 17.759 36.160 1.00 17.35 104 LEU A CA 1
ATOM 595 C C . LEU A 1 83 ? 46.094 16.856 35.037 1.00 16.65 104 LEU A C 1
ATOM 596 O O . LEU A 1 83 ? 46.335 17.117 33.844 1.00 18.49 104 LEU A O 1
ATOM 601 N N . LEU A 1 84 ? 45.332 15.812 35.407 1.00 16.73 105 LEU A N 1
ATOM 602 C CA . LEU A 1 84 ? 44.655 15.018 34.398 1.00 16.51 105 LEU A CA 1
ATOM 603 C C . LEU A 1 84 ? 43.288 15.659 34.139 1.00 16.55 105 LEU A C 1
ATOM 604 O O . LEU A 1 84 ? 42.497 15.840 35.094 1.00 17.20 105 LEU A O 1
ATOM 609 N N . SER A 1 85 ? 43.004 15.974 32.862 1.00 16.85 106 SER A N 1
ATOM 610 C CA . SER A 1 85 ? 41.702 16.571 32.507 1.00 16.60 106 SER A CA 1
ATOM 611 C C . SER A 1 85 ? 40.719 15.482 32.102 1.00 16.70 106 SER A C 1
ATOM 612 O O . SER A 1 85 ? 41.021 14.677 31.207 1.00 16.86 106 SER A O 1
ATOM 615 N N . LEU A 1 86 ? 39.563 15.486 32.787 1.00 16.47 107 LEU A N 1
ATOM 616 C CA . LEU A 1 86 ? 38.426 14.569 32.518 1.00 16.00 107 LEU A CA 1
ATOM 617 C C . LEU A 1 86 ? 37.507 15.234 31.513 1.00 16.57 107 LEU A C 1
ATOM 618 O O . LEU A 1 86 ? 37.162 16.432 31.670 1.00 17.11 107 LEU A O 1
ATOM 623 N N . GLY A 1 87 ? 37.086 14.484 30.498 1.00 18.03 108 GLY A N 1
ATOM 624 C CA . GLY A 1 87 ? 36.025 14.951 29.622 1.00 18.53 108 GLY A CA 1
ATOM 625 C C . GLY A 1 87 ? 36.404 15.092 28.177 1.00 18.59 108 GLY A C 1
ATOM 626 O O . GLY A 1 87 ? 36.881 14.135 27.554 1.00 18.90 108 GLY A O 1
ATOM 627 N N . GLY A 1 88 ? 36.154 16.282 27.650 1.00 18.90 109 GLY A N 1
ATOM 628 C CA . GLY A 1 88 ? 36.370 16.546 26.241 1.00 20.02 109 GLY A CA 1
ATOM 629 C C . GLY A 1 88 ? 35.143 16.196 25.421 1.00 20.80 109 GLY A C 1
ATOM 630 O O . GLY A 1 88 ? 34.056 15.965 25.954 1.00 20.08 109 GLY A O 1
ATOM 631 N N . ALA A 1 89 ? 35.306 16.131 24.097 1.00 20.98 110 ALA A N 1
ATOM 632 C CA . ALA A 1 89 ? 34.160 16.000 23.217 1.00 22.50 110 ALA A CA 1
ATOM 633 C C . ALA A 1 89 ? 33.705 14.550 22.921 1.00 23.66 110 ALA A C 1
ATOM 634 O O . ALA A 1 89 ? 32.897 14.309 22.013 1.00 24.70 110 ALA A O 1
ATOM 636 N N . SER A 1 90 ? 34.232 13.562 23.648 1.00 23.64 111 SER A N 1
ATOM 637 C CA . SER A 1 90 ? 33.998 12.151 23.256 1.00 25.02 111 SER A CA 1
ATOM 638 C C . SER A 1 90 ? 32.558 11.658 23.277 1.00 25.65 111 SER A C 1
ATOM 639 O O . SER A 1 90 ? 32.220 10.700 22.562 1.00 27.73 111 SER A O 1
ATOM 642 N N . GLY A 1 91 ? 31.744 12.228 24.154 1.00 26.27 112 GLY A N 1
ATOM 643 C CA . GLY A 1 91 ? 30.412 11.664 24.390 1.00 25.15 112 GLY A CA 1
ATOM 644 C C . GLY A 1 91 ? 30.449 10.325 25.127 1.00 24.02 112 GLY A C 1
ATOM 645 O O . GLY A 1 91 ? 29.438 9.577 25.116 1.00 25.20 112 GLY A O 1
ATOM 646 N N . SER A 1 92 ? 31.563 10.019 25.814 1.00 21.65 113 SER A N 1
ATOM 647 C CA A SER A 1 92 ? 31.652 8.681 26.441 0.50 20.41 113 SER A CA 1
ATOM 648 C CA B SER A 1 92 ? 31.735 8.688 26.419 0.50 19.87 113 SER A CA 1
ATOM 649 C C . SER A 1 92 ? 31.864 8.684 27.955 1.00 19.38 113 SER A C 1
ATOM 650 O O . SER A 1 92 ? 32.611 7.859 28.525 1.00 18.20 113 SER A O 1
ATOM 655 N N . TYR A 1 93 ? 31.151 9.578 28.623 1.00 18.16 114 TYR A N 1
ATOM 656 C CA . TYR A 1 93 ? 31.225 9.635 30.079 1.00 18.59 114 TYR A CA 1
ATOM 657 C C . TYR A 1 93 ? 29.961 10.225 30.651 1.00 19.03 114 TYR A C 1
ATOM 658 O O . TYR A 1 93 ? 29.301 11.059 29.983 1.00 19.45 114 TYR A O 1
ATOM 667 N N . LEU A 1 94 ? 29.633 9.813 31.873 1.00 20.65 115 LEU A N 1
ATOM 668 C CA . LEU A 1 94 ? 28.381 10.189 32.540 1.00 23.42 115 LEU A CA 1
ATOM 669 C C . LEU A 1 94 ? 28.374 9.547 33.929 1.00 23.59 115 LEU A C 1
ATOM 670 O O . LEU A 1 94 ? 28.755 8.373 34.059 1.00 24.32 115 LEU A O 1
ATOM 675 N N . PHE A 1 95 ? 27.942 10.293 34.942 1.00 22.44 116 PHE A N 1
ATOM 676 C CA . PHE A 1 95 ? 27.538 9.695 36.226 1.00 21.42 116 PHE A CA 1
ATOM 677 C C . PHE A 1 95 ? 26.017 9.635 36.363 1.00 21.68 116 PHE A C 1
ATOM 678 O O . PHE A 1 95 ? 25.296 10.598 36.041 1.00 22.37 116 PHE A O 1
ATOM 686 N N . SER A 1 96 ? 25.534 8.518 36.884 1.00 21.56 117 SER A N 1
ATOM 687 C CA . SER A 1 96 ? 24.099 8.380 37.102 1.00 22.53 117 SER A CA 1
ATOM 688 C C . SER A 1 96 ? 23.667 9.055 38.396 1.00 21.77 117 SER A C 1
ATOM 6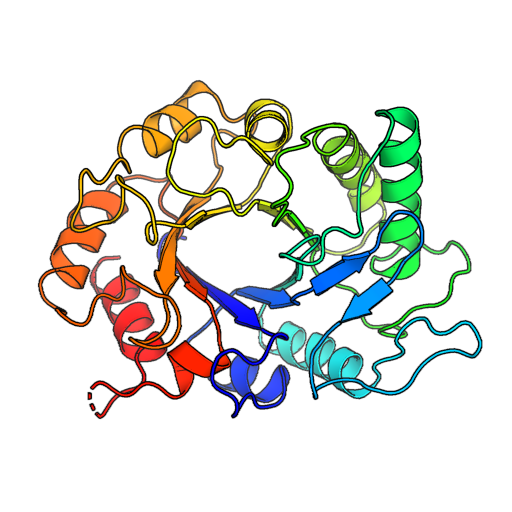89 O O . SER A 1 96 ? 22.515 9.489 38.508 1.00 22.03 117 SER A O 1
ATOM 692 N N . ASP A 1 97 ? 24.559 9.098 39.381 1.00 20.88 118 ASP A N 1
ATOM 693 C CA . ASP A 1 97 ? 24.282 9.721 40.669 1.00 20.78 118 ASP A CA 1
ATOM 694 C C . ASP A 1 97 ? 25.545 10.055 41.454 1.00 20.59 118 ASP A C 1
ATOM 695 O O . ASP A 1 97 ? 26.671 9.737 41.021 1.00 18.98 118 ASP A O 1
ATOM 700 N N . ASP A 1 98 ? 25.342 10.708 42.594 1.00 20.11 119 ASP A N 1
ATOM 701 C CA . ASP A 1 98 ? 26.431 11.164 43.467 1.00 19.58 119 ASP A CA 1
ATOM 702 C C . ASP A 1 98 ? 27.236 10.014 44.062 1.00 19.53 119 ASP A C 1
ATOM 703 O O . ASP A 1 98 ? 28.450 10.108 44.135 1.00 19.00 119 ASP A O 1
ATOM 708 N N . SER A 1 99 ? 26.555 8.942 44.503 1.00 18.53 120 SER A N 1
ATOM 709 C CA . SER A 1 99 ? 27.250 7.776 45.045 1.00 18.24 120 SER A CA 1
ATOM 710 C C . SER A 1 99 ? 28.210 7.167 44.026 1.00 18.09 120 SER A C 1
ATOM 711 O O . SER A 1 99 ? 29.325 6.838 44.381 1.00 18.37 120 SER A O 1
ATOM 714 N N . GLN A 1 100 ? 27.774 7.026 42.776 1.00 18.10 121 GLN A N 1
ATOM 715 C CA . GLN A 1 100 ? 28.672 6.508 41.712 1.00 19.23 121 GLN A CA 1
ATOM 716 C C . GLN A 1 100 ? 29.907 7.405 41.551 1.00 18.76 121 GLN A C 1
ATOM 717 O O . GLN A 1 100 ? 31.018 6.932 41.434 1.00 19.52 121 GLN A O 1
ATOM 723 N N . ALA A 1 101 ? 29.701 8.719 41.579 1.00 18.92 122 ALA A N 1
ATOM 724 C CA . ALA A 1 101 ? 30.798 9.676 41.486 1.00 19.41 122 ALA A CA 1
ATOM 725 C C . ALA A 1 101 ? 31.740 9.642 42.689 1.00 19.65 122 ALA A C 1
ATOM 726 O O . ALA A 1 101 ? 32.964 9.763 42.527 1.00 19.35 122 ALA A O 1
ATOM 728 N N . GLU A 1 102 ? 31.181 9.432 43.887 1.00 19.81 123 GLU A N 1
ATOM 729 C CA . GLU A 1 102 ? 32.021 9.281 45.075 1.00 20.34 123 GLU A CA 1
ATOM 730 C C . GLU A 1 102 ? 32.892 8.026 45.008 1.00 19.64 123 GLU A C 1
ATOM 731 O O . GLU A 1 102 ? 34.072 8.071 45.378 1.00 20.77 123 GLU A O 1
ATOM 737 N N . THR A 1 103 ? 32.328 6.928 44.506 1.00 19.26 124 THR A N 1
ATOM 738 C CA . THR A 1 103 ? 33.138 5.712 44.277 1.00 19.62 124 THR A CA 1
ATOM 739 C C . THR A 1 103 ? 34.273 6.070 43.323 1.00 19.39 124 THR A C 1
ATOM 740 O O . THR A 1 103 ? 35.432 5.695 43.539 1.00 19.66 124 THR A O 1
ATOM 744 N N . PHE A 1 104 ? 33.941 6.834 42.285 1.00 19.64 125 PHE A N 1
ATOM 745 C CA . PHE A 1 104 ? 34.918 7.160 41.265 1.00 19.88 125 PHE A CA 1
ATOM 746 C C . PHE A 1 104 ? 36.067 8.019 41.796 1.00 19.79 125 PHE A C 1
ATOM 747 O O . PHE A 1 104 ? 37.175 7.941 41.284 1.00 19.77 125 PHE A O 1
ATOM 755 N N . ALA A 1 105 ? 35.807 8.835 42.827 1.00 19.99 126 ALA A N 1
ATOM 756 C CA . ALA A 1 105 ? 36.905 9.580 43.485 1.00 19.53 126 ALA A CA 1
ATOM 757 C C . ALA A 1 105 ? 37.991 8.624 43.956 1.00 18.25 126 ALA A C 1
ATOM 758 O O . ALA A 1 105 ? 39.188 8.858 43.722 1.00 19.25 126 ALA A O 1
ATOM 760 N N . GLN A 1 106 ? 37.575 7.550 44.638 1.00 18.16 127 GLN A N 1
ATOM 761 C CA . GLN A 1 106 ? 38.512 6.538 45.089 1.00 17.45 127 GLN A CA 1
ATOM 762 C C . GLN A 1 106 ? 39.259 5.929 43.906 1.00 17.32 127 GLN A C 1
ATOM 763 O O . GLN A 1 106 ? 40.466 5.732 43.960 1.00 17.98 127 GLN A O 1
ATOM 769 N N . THR A 1 107 ? 38.535 5.628 42.829 1.00 16.84 128 THR A N 1
ATOM 770 C CA . THR A 1 107 ? 39.154 5.067 41.645 1.00 16.94 128 THR A CA 1
ATOM 771 C C . THR A 1 107 ? 40.248 5.990 41.106 1.00 16.80 128 THR A C 1
ATOM 772 O O . THR A 1 107 ? 41.338 5.516 40.811 1.00 17.52 128 THR A O 1
ATOM 776 N N . LEU A 1 108 ? 39.957 7.283 40.965 1.00 16.50 129 LEU A N 1
ATOM 777 C CA . LEU A 1 108 ? 40.966 8.218 40.484 1.00 17.20 129 LEU A CA 1
ATOM 778 C C . LEU A 1 108 ? 42.168 8.289 41.400 1.00 17.06 129 LEU A C 1
ATOM 779 O O . LEU A 1 108 ? 43.314 8.362 40.951 1.00 17.84 129 LEU A O 1
ATOM 784 N N . TRP A 1 109 ? 41.899 8.285 42.707 1.00 17.06 130 TRP A N 1
ATOM 785 C CA . TRP A 1 109 ? 42.961 8.394 43.685 1.00 17.06 130 TRP A CA 1
ATOM 786 C C . TRP A 1 109 ? 43.922 7.206 43.581 1.00 17.07 130 TRP A C 1
ATOM 787 O O . TRP A 1 109 ? 45.143 7.379 43.602 1.00 17.18 130 TRP A O 1
ATOM 798 N N . ASP A 1 110 ? 43.358 5.996 43.459 1.00 16.57 131 ASP A N 1
ATOM 799 C CA . ASP A 1 110 ? 44.165 4.790 43.385 1.00 17.21 131 ASP A CA 1
ATOM 800 C C . ASP A 1 110 ? 44.818 4.587 42.019 1.00 17.75 131 ASP A C 1
ATOM 801 O O . ASP A 1 110 ? 45.861 3.934 41.930 1.00 18.44 131 ASP A O 1
ATOM 806 N N . THR A 1 111 ? 44.217 5.148 40.962 1.00 16.36 132 THR A N 1
ATOM 807 C CA . THR A 1 111 ? 44.705 4.908 39.610 1.00 16.41 132 THR A CA 1
ATOM 808 C C . THR A 1 111 ? 45.729 5.969 39.207 1.00 16.48 132 THR A C 1
ATOM 809 O O . THR A 1 111 ? 46.733 5.638 38.544 1.00 17.11 132 THR A O 1
ATOM 813 N N . PHE A 1 112 ? 45.493 7.218 39.646 1.00 16.21 133 PHE A N 1
ATOM 814 C CA . PHE A 1 112 ? 46.339 8.345 39.216 1.00 16.37 133 PHE A CA 1
ATOM 815 C C . PHE A 1 112 ? 47.022 9.103 40.336 1.00 16.90 133 PHE A C 1
ATOM 816 O O . PHE A 1 112 ? 48.024 9.792 40.089 1.00 15.34 133 PHE A O 1
ATOM 824 N N . GLY A 1 113 ? 46.455 9.020 41.543 1.00 16.84 134 GLY A N 1
ATOM 825 C CA . GLY A 1 113 ? 46.977 9.768 42.707 1.00 16.43 134 GLY A CA 1
ATOM 826 C C . GLY A 1 113 ? 47.914 8.916 43.569 1.00 17.75 134 GLY A C 1
ATOM 827 O O . GLY A 1 113 ? 48.602 8.003 43.086 1.00 17.30 134 GLY A O 1
ATOM 828 N N . GLU A 1 114 ? 47.953 9.221 44.863 1.00 17.71 135 GLU A N 1
ATOM 829 C CA . GLU A 1 114 ? 48.802 8.477 45.817 1.00 18.58 135 GLU A CA 1
ATOM 830 C C . GLU A 1 114 ? 48.052 7.341 46.523 1.00 19.47 135 GLU A C 1
ATOM 831 O O . GLU A 1 114 ? 48.560 6.750 47.495 1.00 20.26 135 GLU A O 1
ATOM 837 N N . GLY A 1 115 ? 46.822 7.063 46.063 1.00 19.43 136 GLY A N 1
ATOM 838 C CA . GLY A 1 115 ? 46.067 5.903 46.525 1.00 20.50 136 GLY A CA 1
ATOM 839 C C . GLY A 1 115 ? 46.901 4.628 46.402 1.00 21.61 136 GLY A C 1
ATOM 840 O O . GLY A 1 115 ? 47.695 4.474 45.443 1.00 21.72 136 GLY A O 1
ATOM 841 N N . THR A 1 116 ? 46.731 3.743 47.385 1.00 22.59 137 THR A N 1
ATOM 842 C CA . THR A 1 116 ? 47.475 2.477 47.463 1.00 24.63 137 THR A CA 1
ATOM 843 C C . THR A 1 116 ? 46.622 1.273 47.039 1.00 24.95 137 THR A C 1
ATOM 844 O O . THR A 1 116 ? 47.092 0.126 47.107 1.00 25.72 137 THR A O 1
ATOM 848 N N . GLY A 1 117 ? 45.378 1.525 46.625 1.00 25.47 138 GLY A N 1
ATOM 849 C CA . GLY A 1 117 ? 44.472 0.451 46.190 1.00 25.60 138 GLY A CA 1
ATOM 850 C C . GLY A 1 117 ? 45.038 -0.139 44.910 1.00 26.08 138 GLY A C 1
ATOM 851 O O . GLY A 1 117 ? 45.367 0.613 43.987 1.00 25.87 138 GLY A O 1
ATOM 852 N N . ALA A 1 118 ? 45.154 -1.469 44.844 1.00 26.31 139 ALA A N 1
ATOM 853 C CA . ALA A 1 118 ? 45.814 -2.137 43.716 1.00 27.03 139 ALA A CA 1
ATOM 854 C C . ALA A 1 118 ? 44.999 -1.976 42.430 1.00 27.81 139 ALA A C 1
ATOM 855 O O . ALA A 1 118 ? 43.879 -2.529 42.322 1.00 30.79 139 ALA A O 1
ATOM 857 N N . SER A 1 119 ? 45.551 -1.220 41.484 1.00 26.07 140 SER A N 1
ATOM 858 C CA . SER A 1 119 ? 44.868 -0.869 40.240 1.00 25.72 140 SER A CA 1
ATOM 859 C C . SER A 1 119 ? 45.896 -0.757 39.133 1.00 24.60 140 SER A C 1
ATOM 860 O O . SER A 1 119 ? 47.068 -0.464 39.399 1.00 25.59 140 SER A O 1
ATOM 863 N N . GLU A 1 120 ? 45.458 -0.897 37.881 1.00 21.80 141 GLU A N 1
ATOM 864 C CA . GLU A 1 120 ? 46.338 -0.619 36.771 1.00 20.67 141 GLU A CA 1
ATOM 865 C C . GLU A 1 120 ? 46.591 0.879 36.716 1.00 20.11 141 GLU A C 1
ATOM 866 O O . GLU A 1 120 ? 45.636 1.679 36.685 1.00 21.28 141 GLU A O 1
ATOM 872 N N . ARG A 1 121 ? 47.858 1.235 36.625 1.00 19.77 142 ARG A N 1
ATOM 873 C CA . ARG A 1 121 ? 48.251 2.649 36.595 1.00 19.22 142 ARG A CA 1
ATOM 874 C C . ARG A 1 121 ? 48.812 3.057 35.253 1.00 18.06 142 ARG A C 1
ATOM 875 O O . ARG A 1 121 ? 49.935 2.677 34.895 1.00 17.88 142 ARG A O 1
ATOM 883 N N . PRO A 1 122 ? 48.027 3.836 34.480 1.00 16.85 143 PRO A N 1
ATOM 884 C CA . PRO A 1 122 ? 48.491 4.255 33.140 1.00 17.36 143 PRO A CA 1
ATOM 885 C C . PRO A 1 122 ? 49.814 4.995 33.182 1.00 17.64 143 PRO A C 1
ATOM 886 O O . PRO A 1 122 ? 50.578 4.894 32.220 1.00 17.94 143 PRO A O 1
ATOM 890 N N . PHE A 1 123 ? 50.110 5.672 34.294 1.00 16.17 144 PHE A N 1
ATOM 891 C CA . PHE A 1 123 ? 51.368 6.429 34.394 1.00 17.06 144 PHE A CA 1
ATOM 892 C C . PHE A 1 123 ? 52.308 5.810 35.436 1.00 18.16 144 PHE A C 1
ATOM 893 O O . PHE A 1 123 ? 53.184 6.503 35.979 1.00 17.90 144 PHE A O 1
ATOM 901 N N . ASP A 1 124 ? 52.160 4.502 35.679 1.00 18.31 145 ASP A N 1
ATOM 902 C CA . ASP A 1 124 ? 53.102 3.795 36.551 1.00 18.94 145 ASP A CA 1
ATOM 903 C C . ASP A 1 124 ? 53.198 4.539 37.906 1.00 18.53 145 ASP A C 1
ATOM 904 O O . ASP A 1 124 ? 52.177 4.904 38.480 1.00 19.36 145 ASP A O 1
ATOM 909 N N . SER A 1 125 ? 54.405 4.809 38.382 1.00 19.41 146 SER A N 1
ATOM 910 C CA A SER A 1 125 ? 54.551 5.442 39.694 0.50 19.19 146 SER A CA 1
ATOM 911 C CA B SER A 1 125 ? 54.594 5.443 39.690 0.50 19.26 146 SER A CA 1
ATOM 912 C C . SER A 1 125 ? 54.485 6.974 39.656 1.00 19.25 146 SER A C 1
ATOM 913 O O . SER A 1 125 ? 54.573 7.616 40.707 1.00 19.25 146 SER A O 1
ATOM 918 N N . ALA A 1 126 ? 54.319 7.569 38.458 1.00 17.98 147 ALA A N 1
ATOM 919 C CA . ALA A 1 126 ? 54.115 9.025 38.396 1.00 17.19 147 ALA A CA 1
ATOM 920 C C . ALA A 1 126 ? 52.763 9.329 39.043 1.00 17.73 147 ALA A C 1
ATOM 921 O O . ALA A 1 126 ? 51.799 8.510 38.967 1.00 18.83 147 ALA A O 1
ATOM 923 N N . VAL A 1 127 ? 52.682 10.486 39.678 1.00 16.29 148 VAL A N 1
ATOM 924 C CA . VAL A 1 127 ? 51.445 10.897 40.381 1.00 15.84 148 VAL A CA 1
ATOM 925 C C . VAL A 1 127 ? 51.024 12.259 39.885 1.00 15.90 148 VAL A C 1
ATOM 926 O O . VAL A 1 127 ? 51.821 13.210 39.957 1.00 16.59 148 VAL A O 1
ATOM 930 N N . VAL A 1 128 ? 49.802 12.363 39.327 1.00 15.77 149 VAL A N 1
ATOM 931 C CA . VAL A 1 128 ? 49.323 13.683 38.876 1.00 17.32 149 VAL A CA 1
ATOM 932 C C . VAL A 1 128 ? 49.200 14.677 40.030 1.00 16.24 149 VAL A C 1
ATOM 933 O O . VAL A 1 128 ? 49.251 14.272 41.233 1.00 15.81 149 VAL A O 1
ATOM 937 N N . ASP A 1 129 ? 49.117 15.975 39.689 1.00 15.69 150 ASP A N 1
ATOM 938 C CA . ASP A 1 129 ? 48.970 17.020 40.736 1.00 15.72 150 ASP A CA 1
ATOM 939 C C . ASP A 1 129 ? 47.525 17.392 41.022 1.00 16.34 150 ASP A C 1
ATOM 940 O O . ASP A 1 129 ? 47.247 18.290 41.804 1.00 16.02 150 ASP A O 1
ATOM 945 N N . GLY A 1 130 ? 46.620 16.644 40.397 1.00 17.34 151 GLY A N 1
ATOM 946 C CA . GLY A 1 130 ? 45.188 16.885 40.546 1.00 16.09 151 GLY A CA 1
ATOM 947 C C . GLY A 1 130 ? 44.437 16.619 39.274 1.00 16.81 151 GLY A C 1
ATOM 948 O O . GLY A 1 130 ? 44.943 15.926 38.384 1.00 17.49 151 GLY A O 1
ATOM 949 N N . PHE A 1 131 ? 43.236 17.200 39.191 1.00 16.43 152 PHE A N 1
ATOM 950 C CA . PHE A 1 131 ? 42.276 16.898 38.093 1.00 16.13 152 PHE A CA 1
ATOM 951 C C . PHE A 1 131 ? 41.573 18.126 37.629 1.00 17.07 152 PHE A C 1
ATOM 952 O O . PHE A 1 131 ? 41.298 19.014 38.433 1.00 17.29 152 PHE A O 1
ATOM 960 N N . ASP A 1 132 ? 41.393 18.193 36.311 1.00 16.17 153 ASP A N 1
ATOM 961 C CA . ASP A 1 132 ? 40.617 19.259 35.654 1.00 16.23 153 ASP A CA 1
ATOM 962 C C . ASP A 1 132 ? 39.342 18.643 35.155 1.00 17.77 153 ASP A C 1
ATOM 963 O O . ASP A 1 132 ? 39.332 17.495 34.686 1.00 17.64 153 ASP A O 1
ATOM 968 N N . PHE A 1 133 ? 38.251 19.401 35.272 1.00 16.71 154 PHE A N 1
ATOM 969 C CA . PHE A 1 133 ? 36.948 18.932 34.798 1.00 17.48 154 PHE A CA 1
ATOM 970 C C . PHE A 1 133 ? 36.539 19.710 33.557 1.00 17.34 154 PHE A C 1
ATOM 971 O O . PHE A 1 133 ? 36.029 20.807 33.648 1.00 17.30 154 PHE A O 1
ATOM 979 N N . ASP A 1 134 ? 36.817 19.130 32.397 1.00 17.49 155 ASP A N 1
ATOM 980 C CA A ASP A 1 134 ? 36.400 19.743 31.132 0.50 17.68 155 ASP A CA 1
ATOM 981 C CA B ASP A 1 134 ? 36.438 19.732 31.136 0.50 17.82 155 ASP A CA 1
ATOM 982 C C . ASP A 1 134 ? 35.216 18.968 30.599 1.00 18.12 155 ASP A C 1
ATOM 983 O O . ASP A 1 134 ? 35.285 18.318 29.542 1.00 18.30 155 ASP A O 1
ATOM 992 N N . ILE A 1 135 ? 34.116 19.051 31.342 1.00 18.06 156 ILE A N 1
ATOM 993 C CA . ILE A 1 135 ? 32.895 18.330 31.002 1.00 17.76 156 ILE A CA 1
ATOM 994 C C . ILE A 1 135 ? 32.186 19.107 29.896 1.00 18.19 156 ILE A C 1
ATOM 995 O O . ILE A 1 135 ? 32.048 20.327 29.984 1.00 18.69 156 ILE A O 1
ATOM 1000 N N . GLU A 1 136 ? 31.825 18.400 28.823 1.00 17.92 157 GLU A N 1
ATOM 1001 C CA . GLU A 1 136 ? 31.236 19.061 27.642 1.00 19.11 157 GLU A CA 1
ATOM 1002 C C . GLU A 1 136 ? 29.879 18.528 27.199 1.00 18.59 157 GLU A C 1
ATOM 1003 O O . GLU A 1 136 ? 29.354 18.980 26.187 1.00 20.06 157 GLU A O 1
ATOM 1009 N N . ASN A 1 137 ? 29.288 17.637 27.988 1.00 18.19 158 ASN A N 1
ATOM 1010 C CA . ASN A 1 137 ? 28.075 16.959 27.557 1.00 18.38 158 ASN A CA 1
ATOM 1011 C C . ASN A 1 137 ? 26.794 17.508 28.173 1.00 18.62 158 ASN A C 1
ATOM 1012 O O . ASN A 1 137 ? 25.713 16.926 27.992 1.00 17.96 158 ASN A O 1
ATOM 1017 N N . ASN A 1 138 ? 26.910 18.640 28.865 1.00 19.13 159 ASN A N 1
ATOM 1018 C CA . ASN A 1 138 ? 25.738 19.288 29.506 1.00 19.78 159 ASN A CA 1
ATOM 1019 C C . ASN A 1 138 ? 24.978 18.439 30.524 1.00 20.12 159 ASN A C 1
ATOM 1020 O O . ASN A 1 138 ? 23.765 18.639 30.788 1.00 20.56 159 ASN A O 1
ATOM 1025 N N . ASN A 1 139 ? 25.695 17.492 31.118 1.00 18.89 160 ASN A N 1
ATOM 1026 C CA . ASN A 1 139 ? 25.154 16.712 32.212 1.00 19.89 160 ASN A CA 1
ATOM 1027 C C . ASN A 1 139 ? 26.036 16.925 33.433 1.00 20.39 160 ASN A C 1
ATOM 1028 O O . ASN A 1 139 ? 27.216 16.599 33.404 1.00 18.88 160 ASN A O 1
ATOM 1033 N N . GLU A 1 140 ? 25.469 17.521 34.485 1.00 19.80 161 GLU A N 1
ATOM 1034 C CA . GLU A 1 140 ? 26.247 17.984 35.617 1.00 20.29 161 GLU A CA 1
ATOM 1035 C C . GLU A 1 140 ? 26.300 16.986 36.771 1.00 19.57 161 GLU A C 1
ATOM 1036 O O . GLU A 1 140 ? 26.940 17.266 37.777 1.00 19.94 161 GLU A O 1
ATOM 1042 N N . VAL A 1 141 ? 25.631 15.843 36.618 1.00 20.12 162 VAL A N 1
ATOM 1043 C CA . VAL A 1 141 ? 25.475 14.929 37.740 1.00 19.79 162 VAL A CA 1
ATOM 1044 C C . VAL A 1 141 ? 26.827 14.456 38.286 1.00 19.32 162 VAL A C 1
ATOM 1045 O O . VAL A 1 141 ? 27.699 14.043 37.510 1.00 20.25 162 VAL A O 1
ATOM 1049 N N . GLY A 1 142 ? 26.983 14.551 39.604 1.00 18.53 163 GLY A N 1
ATOM 1050 C CA . GLY A 1 142 ? 28.082 13.886 40.299 1.00 18.57 163 GLY A CA 1
ATOM 1051 C C . GLY A 1 142 ? 29.382 14.638 40.470 1.00 18.36 163 GLY A C 1
ATOM 1052 O O . GLY A 1 142 ? 30.148 14.297 41.381 1.00 18.76 163 GLY A O 1
ATOM 1053 N N . TYR A 1 143 ? 29.670 15.637 39.630 1.00 18.13 164 TYR A N 1
ATOM 1054 C CA . TYR A 1 143 ? 30.993 16.254 39.698 1.00 16.58 164 TYR A CA 1
ATOM 1055 C C . TYR A 1 143 ? 31.275 16.959 41.007 1.00 17.26 164 TYR A C 1
ATOM 1056 O O . TYR A 1 143 ? 32.393 16.867 41.516 1.00 16.93 164 TYR A O 1
ATOM 1065 N N . SER A 1 144 ? 30.287 17.649 41.568 1.00 17.58 165 SER A N 1
ATOM 1066 C CA A SER A 1 144 ? 30.549 18.318 42.832 0.50 16.91 165 SER A CA 1
ATOM 1067 C CA B SER A 1 144 ? 30.520 18.314 42.852 0.50 17.15 165 SER A CA 1
ATOM 1068 C C . SER A 1 144 ? 30.853 17.297 43.938 1.00 16.63 165 SER A C 1
ATOM 1069 O O . SER A 1 144 ? 31.796 17.498 44.708 1.00 18.11 165 SER A O 1
ATOM 1074 N N . ALA A 1 145 ? 30.102 16.191 43.957 1.00 17.36 166 ALA A N 1
ATOM 1075 C CA . ALA A 1 145 ? 30.308 15.130 44.958 1.00 17.42 166 ALA A CA 1
ATOM 1076 C C . ALA A 1 145 ? 31.699 14.490 44.774 1.00 18.27 166 ALA A C 1
ATOM 1077 O O . ALA A 1 145 ? 32.424 14.181 45.736 1.00 17.93 166 ALA A O 1
ATOM 1079 N N . LEU A 1 146 ? 32.066 14.309 43.514 1.00 17.08 167 LEU A N 1
ATOM 1080 C CA . LEU A 1 146 ? 33.391 13.752 43.161 1.00 17.99 167 LEU A CA 1
ATOM 1081 C C . LEU A 1 146 ? 34.513 14.661 43.658 1.00 18.03 167 LEU A C 1
ATOM 1082 O O . LEU A 1 146 ? 35.485 14.207 44.293 1.00 18.19 167 LEU A O 1
ATOM 1087 N N . ALA A 1 147 ? 34.397 15.952 43.362 1.00 17.89 168 ALA A N 1
ATOM 1088 C CA . ALA A 1 147 ? 35.419 16.900 43.804 1.00 18.30 168 ALA A CA 1
ATOM 1089 C C . ALA A 1 147 ? 35.552 16.939 45.326 1.00 18.36 168 ALA A C 1
ATOM 1090 O O . ALA A 1 147 ? 36.651 16.916 45.874 1.00 18.58 168 ALA A O 1
ATOM 1092 N N . THR A 1 148 ? 34.411 17.018 45.998 1.00 17.94 169 THR A N 1
ATOM 1093 C CA . THR A 1 148 ? 34.358 17.033 47.464 1.00 18.62 169 THR A CA 1
ATOM 1094 C C . THR A 1 148 ? 34.995 15.763 48.083 1.00 19.41 169 THR A C 1
ATOM 1095 O O . THR A 1 148 ? 35.815 15.848 49.025 1.00 19.44 169 THR A O 1
ATOM 1099 N N . LYS A 1 149 ? 34.685 14.603 47.514 1.00 18.72 170 LYS A N 1
ATOM 1100 C CA . LYS A 1 149 ? 35.324 13.356 47.983 1.00 19.42 170 LYS A CA 1
ATOM 1101 C C . LYS A 1 149 ? 36.835 13.307 47.714 1.00 19.18 170 LYS A C 1
ATOM 1102 O O . LYS A 1 149 ? 37.620 12.890 48.562 1.00 18.93 170 LYS A O 1
ATOM 1108 N N . LEU A 1 150 ? 37.255 13.748 46.530 1.00 17.72 171 LEU A N 1
ATOM 1109 C CA . LEU A 1 150 ? 38.691 13.864 46.250 1.00 18.11 171 LEU A CA 1
ATOM 1110 C C . LEU A 1 150 ? 39.423 14.673 47.315 1.00 18.96 171 LEU A C 1
ATOM 1111 O O . LEU A 1 150 ? 40.477 14.275 47.759 1.00 19.19 171 LEU A O 1
ATOM 1116 N N . ARG A 1 151 ? 38.858 15.816 47.715 1.00 19.48 172 ARG A N 1
ATOM 1117 C CA . ARG A 1 151 ? 39.501 16.665 48.734 1.00 20.84 172 ARG A CA 1
ATOM 1118 C C . ARG A 1 151 ? 39.790 15.879 50.014 1.00 20.99 172 ARG A C 1
ATOM 1119 O O . ARG A 1 151 ? 40.864 16.015 50.617 1.00 21.44 172 ARG A O 1
ATOM 1127 N N . THR A 1 152 ? 38.848 15.035 50.415 1.00 20.83 173 THR A N 1
ATOM 1128 C CA . THR A 1 152 ? 39.069 14.219 51.613 1.00 20.97 173 THR A CA 1
ATOM 1129 C C . THR A 1 152 ? 40.233 13.259 51.372 1.00 20.52 173 THR A C 1
ATOM 1130 O O . THR A 1 152 ? 41.104 13.093 52.225 1.00 22.14 173 THR A O 1
ATOM 1134 N N . LEU A 1 153 ? 40.281 12.650 50.191 1.00 18.66 174 LEU A N 1
ATOM 1135 C CA . LEU A 1 153 ? 41.337 11.691 49.911 1.00 18.10 174 LEU A CA 1
ATOM 1136 C C . LEU A 1 153 ? 42.736 12.315 49.821 1.00 17.65 174 LEU A C 1
ATOM 1137 O O . LEU A 1 153 ? 43.733 11.679 50.148 1.00 18.33 174 LEU A O 1
ATOM 1142 N N . PHE A 1 154 ? 42.801 13.555 49.346 1.00 17.63 175 PHE A N 1
ATOM 1143 C CA . PHE A 1 154 ? 44.084 14.221 49.132 1.00 18.33 175 PHE A CA 1
ATOM 1144 C C . PHE A 1 154 ? 44.913 14.338 50.442 1.00 17.61 175 PHE A C 1
ATOM 1145 O O . PHE A 1 154 ? 46.150 14.380 50.392 1.00 17.56 175 PHE A O 1
ATOM 1153 N N . ALA A 1 155 ? 44.237 14.384 51.593 1.00 16.86 176 ALA A N 1
ATOM 1154 C CA . ALA A 1 155 ? 44.914 14.446 52.907 1.00 15.89 176 ALA A CA 1
ATOM 1155 C C . ALA A 1 155 ? 45.875 13.259 53.140 1.00 16.02 176 ALA A C 1
ATOM 1156 O O . ALA A 1 155 ? 46.833 13.350 53.913 1.00 16.03 176 ALA A O 1
ATOM 1158 N N . GLU A 1 156 ? 45.611 12.151 52.437 1.00 16.45 177 GLU A N 1
ATOM 1159 C CA . GLU A 1 156 ? 46.431 10.941 52.531 1.00 19.13 177 GLU A CA 1
ATOM 1160 C C . GLU A 1 156 ? 47.746 11.107 51.793 1.00 18.16 177 GLU A C 1
ATOM 1161 O O . GLU A 1 156 ? 48.692 10.312 51.996 1.00 20.17 177 GLU A O 1
ATOM 1167 N N . GLY A 1 157 ? 47.790 12.096 50.899 1.00 15.91 178 GLY A N 1
ATOM 1168 C CA . GLY A 1 157 ? 48.937 12.291 50.019 1.00 16.99 178 GLY A CA 1
ATOM 1169 C C . GLY A 1 157 ? 50.036 13.088 50.693 1.00 16.63 178 GLY A C 1
ATOM 1170 O O . GLY A 1 157 ? 49.951 13.408 51.890 1.00 17.09 178 GLY A O 1
ATOM 1171 N N . THR A 1 158 ? 51.077 13.392 49.916 1.00 16.38 179 THR A N 1
ATOM 1172 C CA . THR A 1 158 ? 52.288 13.975 50.489 1.00 16.08 179 THR A CA 1
ATOM 1173 C C . THR A 1 158 ? 52.685 15.270 49.759 1.00 16.42 179 THR A C 1
ATOM 1174 O O . THR A 1 158 ? 53.802 15.775 49.929 1.00 17.68 179 THR A O 1
ATOM 1178 N N . LYS A 1 159 ? 51.750 15.798 48.989 1.00 16.70 180 LYS A N 1
ATOM 1179 C CA . LYS A 1 159 ? 51.948 17.056 48.287 1.00 17.20 180 LYS A CA 1
ATOM 1180 C C . LYS A 1 159 ? 50.595 17.753 48.177 1.00 17.63 180 LYS A C 1
ATOM 1181 O O . LYS A 1 159 ? 49.545 17.148 48.451 1.00 17.76 180 LYS A O 1
ATOM 1187 N N . GLN A 1 160 ? 50.607 19.026 47.767 1.00 18.01 181 GLN A N 1
ATOM 1188 C CA . GLN A 1 160 ? 49.362 19.739 47.474 1.00 20.38 181 GLN A CA 1
ATOM 1189 C C . GLN A 1 160 ? 48.748 19.230 46.165 1.00 19.80 181 GLN A C 1
ATOM 1190 O O . GLN A 1 160 ? 49.473 18.954 45.198 1.00 20.07 181 GLN A O 1
ATOM 1196 N N . TYR A 1 161 ? 47.430 19.081 46.177 1.00 18.65 182 TYR A N 1
ATOM 1197 C CA . TYR A 1 161 ? 46.666 18.723 44.974 1.00 18.01 182 TYR A CA 1
ATOM 1198 C C . TYR A 1 161 ? 45.741 19.854 44.573 1.00 18.34 182 TYR A C 1
ATOM 1199 O O . TYR A 1 161 ? 45.315 20.654 45.417 1.00 18.87 182 TYR A O 1
ATOM 1208 N N . TYR A 1 162 ? 45.422 19.891 43.278 1.00 16.69 183 TYR A N 1
ATOM 1209 C CA . TYR A 1 162 ? 44.607 20.970 42.702 1.00 18.31 183 TYR A CA 1
ATOM 1210 C C . TYR A 1 162 ? 43.404 20.386 41.964 1.00 18.03 183 TYR A C 1
ATOM 1211 O O . TYR A 1 162 ? 43.515 19.343 41.320 1.00 18.28 183 TYR A O 1
ATOM 1220 N N . LEU A 1 163 ? 42.262 21.089 42.032 1.00 16.97 184 LEU A N 1
ATOM 1221 C CA . LEU A 1 163 ? 41.111 20.790 41.187 1.00 18.13 184 LEU A CA 1
ATOM 1222 C C . LEU A 1 163 ? 40.787 22.022 40.359 1.00 18.31 184 LEU A C 1
ATOM 1223 O O . LEU A 1 163 ? 40.852 23.154 40.860 1.00 18.09 184 LEU A O 1
ATOM 1228 N N . SER A 1 164 ? 40.492 21.789 39.087 1.00 17.86 185 SER A N 1
ATOM 1229 C CA . SER A 1 164 ? 40.111 22.889 38.208 1.00 17.34 185 SER A CA 1
ATOM 1230 C C . SER A 1 164 ? 38.882 22.502 37.405 1.00 17.79 185 SER A C 1
ATOM 1231 O O . SER A 1 164 ? 38.499 21.357 37.326 1.00 17.47 185 SER A O 1
ATOM 1234 N N . ALA A 1 165 ? 38.250 23.513 36.807 1.00 18.68 186 ALA A N 1
ATOM 1235 C CA . ALA A 1 165 ? 37.164 23.267 35.857 1.00 19.56 186 ALA A CA 1
ATOM 1236 C C . ALA A 1 165 ? 37.333 24.150 34.637 1.00 19.66 186 ALA A C 1
ATOM 1237 O O . ALA A 1 165 ? 37.962 25.203 34.727 1.00 19.73 186 ALA A O 1
ATOM 1239 N N . ALA A 1 166 ? 36.754 23.724 33.512 1.00 18.16 187 ALA A N 1
ATOM 1240 C CA . ALA A 1 166 ? 36.912 24.432 32.248 1.00 17.85 187 ALA A CA 1
ATOM 1241 C C . ALA A 1 166 ? 35.552 24.776 31.655 1.00 18.26 187 ALA A C 1
ATOM 1242 O O . ALA A 1 166 ? 35.143 24.201 30.630 1.00 18.27 187 ALA A O 1
ATOM 1244 N N . PRO A 1 167 ? 34.854 25.729 32.270 1.00 18.44 188 PRO A N 1
ATOM 1245 C CA . PRO A 1 167 ? 33.567 26.178 31.702 1.00 17.50 188 PRO A CA 1
ATOM 1246 C C . PRO A 1 167 ? 33.778 26.949 30.428 1.00 17.91 188 PRO A C 1
ATOM 1247 O O . PRO A 1 167 ? 34.885 27.470 30.203 1.00 18.38 188 PRO A O 1
ATOM 1251 N N . GLN A 1 168 ? 32.728 27.074 29.623 1.00 18.09 189 GLN A N 1
ATOM 1252 C CA . GLN A 1 168 ? 32.705 28.100 28.583 1.00 18.73 189 GLN A CA 1
ATOM 1253 C C . GLN A 1 168 ? 32.219 29.401 29.227 1.00 18.47 189 GLN A C 1
ATOM 1254 O O . GLN A 1 168 ? 31.681 29.366 30.321 1.00 17.57 189 GLN A O 1
ATOM 1260 N N . CYS A 1 169 ? 32.393 30.535 28.560 1.00 17.91 190 CYS A N 1
ATOM 1261 C CA . CYS A 1 169 ? 32.084 31.805 29.246 1.00 17.95 190 CYS A CA 1
ATOM 1262 C C . CYS A 1 169 ? 30.598 32.047 29.587 1.00 17.03 190 CYS A C 1
ATOM 1263 O O . CYS A 1 169 ? 30.317 32.771 30.554 1.00 18.32 190 CYS A O 1
ATOM 1266 N N . PRO A 1 170 ? 29.643 31.475 28.825 1.00 18.07 191 PRO A N 1
ATOM 1267 C CA . PRO A 1 170 ? 28.254 31.719 29.267 1.00 18.25 191 PRO A CA 1
ATOM 1268 C C . PRO A 1 170 ? 28.033 31.235 30.692 1.00 18.12 191 PRO A C 1
ATOM 1269 O O . PRO A 1 170 ? 28.472 30.139 31.060 1.00 18.78 191 PRO A O 1
ATOM 1273 N N . TYR A 1 171 ? 27.378 32.073 31.502 1.00 18.13 192 TYR A N 1
ATOM 1274 C CA . TYR A 1 171 ? 27.194 31.756 32.911 1.00 18.07 192 TYR A CA 1
ATOM 1275 C C . TYR A 1 171 ? 25.700 31.668 33.234 1.00 18.12 192 TYR A C 1
ATOM 1276 O O . TYR A 1 171 ? 24.965 32.613 32.925 1.00 18.55 192 TYR A O 1
ATOM 1285 N N . PRO A 1 172 ? 25.263 30.608 33.930 1.00 18.08 193 PRO A N 1
ATOM 1286 C CA . PRO A 1 172 ? 26.075 29.494 34.438 1.00 17.78 193 PRO A CA 1
ATOM 1287 C C . PRO A 1 172 ? 26.372 28.450 33.372 1.00 17.51 193 PRO A C 1
ATOM 1288 O O . PRO A 1 172 ? 25.587 28.264 32.422 1.00 17.81 193 PRO A O 1
ATOM 1292 N N . ASP A 1 173 ? 27.495 27.774 33.553 1.00 17.36 194 ASP A N 1
ATOM 1293 C CA . ASP A 1 173 ? 27.882 26.754 32.588 1.00 17.26 194 ASP A CA 1
ATOM 1294 C C . ASP A 1 173 ? 27.049 25.499 32.763 1.00 17.21 194 ASP A C 1
ATOM 1295 O O . ASP A 1 173 ? 26.848 25.031 33.887 1.00 16.94 194 ASP A O 1
ATOM 1300 N N . ALA A 1 174 ? 26.584 24.957 31.637 1.00 17.68 195 ALA A N 1
ATOM 1301 C CA . ALA A 1 174 ? 25.640 23.835 31.660 1.00 18.92 195 ALA A CA 1
ATOM 1302 C C . ALA A 1 174 ? 26.273 22.487 31.987 1.00 18.86 195 ALA A C 1
ATOM 1303 O O . ALA A 1 174 ? 25.537 21.499 32.172 1.00 19.90 195 ALA A O 1
ATOM 1305 N N . SER A 1 175 ? 27.607 22.418 32.004 1.00 18.18 196 SER A N 1
ATOM 1306 C CA . SER A 1 175 ? 28.297 21.160 32.367 1.00 18.87 196 SER A CA 1
ATOM 1307 C C . SER A 1 175 ? 29.022 21.208 33.719 1.00 19.00 196 SER A C 1
ATOM 1308 O O . SER A 1 175 ? 29.012 20.223 34.453 1.00 19.78 196 SER A O 1
ATOM 1311 N N . VAL A 1 176 ? 29.706 22.316 34.005 1.00 17.85 197 VAL A N 1
ATOM 1312 C CA . VAL A 1 176 ? 30.466 22.407 35.268 1.00 17.61 197 VAL A CA 1
ATOM 1313 C C . VAL A 1 176 ? 29.936 23.494 36.215 1.00 18.02 197 VAL A C 1
ATOM 1314 O O . VAL A 1 176 ? 30.589 23.831 37.200 1.00 20.02 197 VAL A O 1
ATOM 1318 N N . GLY A 1 177 ? 28.765 24.048 35.907 1.00 17.47 198 GLY A N 1
ATOM 1319 C CA . GLY A 1 177 ? 28.207 25.091 36.801 1.00 18.21 198 GLY A CA 1
ATOM 1320 C C . GLY A 1 177 ? 27.964 24.593 38.217 1.00 18.17 198 GLY A C 1
ATOM 1321 O O . GLY A 1 177 ? 28.317 25.272 39.204 1.00 18.45 198 GLY A O 1
ATOM 1322 N N . ASP A 1 178 ? 27.349 23.414 38.344 1.00 17.89 199 ASP A N 1
ATOM 1323 C CA . ASP A 1 178 ? 27.071 22.878 39.669 1.00 18.74 199 ASP A CA 1
ATOM 1324 C C . ASP A 1 178 ? 28.359 22.626 40.419 1.00 19.05 199 ASP A C 1
ATOM 1325 O O . ASP A 1 178 ? 28.466 22.959 41.591 1.00 19.18 199 ASP A O 1
ATOM 1330 N N . LEU A 1 179 ? 29.351 22.078 39.724 1.00 18.98 200 LEU A N 1
ATOM 1331 C CA . LEU A 1 179 ? 30.654 21.859 40.326 1.00 18.52 200 LEU A CA 1
ATOM 1332 C C . LEU A 1 179 ? 31.259 23.168 40.847 1.00 18.28 200 LEU A C 1
ATOM 1333 O O . LEU A 1 179 ? 31.756 23.247 41.964 1.00 18.57 200 LEU A O 1
ATOM 1338 N N . LEU A 1 180 ? 31.221 24.208 40.012 1.00 17.60 201 LEU A N 1
ATOM 1339 C CA . LEU A 1 180 ? 31.806 25.488 40.403 1.00 17.88 201 LEU A CA 1
ATOM 1340 C C . LEU A 1 180 ? 31.047 26.140 41.564 1.00 17.57 201 LEU A C 1
ATOM 1341 O O . LEU A 1 180 ? 31.627 26.873 42.370 1.00 18.37 201 LEU A O 1
ATOM 1346 N N . GLU A 1 181 ? 29.755 25.863 41.661 1.00 16.93 202 GLU A N 1
ATOM 1347 C CA . GLU A 1 181 ? 28.933 26.521 42.703 1.00 18.61 202 GLU A CA 1
ATOM 1348 C C . GLU A 1 181 ? 28.947 25.768 44.041 1.00 18.14 202 GLU A C 1
ATOM 1349 O O . GLU A 1 181 ? 28.564 26.327 45.093 1.00 18.56 202 GLU A O 1
ATOM 1355 N N . ASN A 1 182 ? 29.342 24.493 44.003 1.00 18.70 203 ASN A N 1
ATOM 1356 C CA . ASN A 1 182 ? 29.126 23.631 45.171 1.00 19.47 203 ASN A CA 1
ATOM 1357 C C . ASN A 1 182 ? 30.352 22.871 45.667 1.00 20.19 203 ASN A C 1
ATOM 1358 O O . ASN A 1 182 ? 30.283 22.247 46.744 1.00 22.23 203 ASN A O 1
ATOM 1363 N N . ALA A 1 183 ? 31.466 23.000 44.963 1.00 18.54 204 ALA A N 1
ATOM 1364 C CA . ALA A 1 183 ? 32.715 22.383 45.389 1.00 18.99 204 ALA A CA 1
ATOM 1365 C C . ALA A 1 183 ? 33.834 23.419 45.500 1.00 19.38 204 ALA A C 1
ATOM 1366 O O . ALA A 1 183 ? 33.767 24.504 44.907 1.00 19.25 204 ALA A O 1
ATOM 1368 N N . ASP A 1 184 ? 34.877 23.050 46.246 1.00 19.95 205 ASP A N 1
ATOM 1369 C CA . ASP A 1 184 ? 36.083 23.848 46.406 1.00 20.83 205 ASP A CA 1
ATOM 1370 C C . ASP A 1 184 ? 37.005 23.627 45.196 1.00 21.05 205 ASP A C 1
ATOM 1371 O O . ASP A 1 184 ? 37.598 22.554 45.031 1.00 21.47 205 ASP A O 1
ATOM 1376 N N . ILE A 1 185 ? 37.101 24.643 44.349 1.00 19.32 206 ILE A N 1
ATOM 1377 C CA . ILE A 1 185 ? 37.847 24.568 43.093 1.00 19.89 206 ILE A CA 1
ATOM 1378 C C . ILE A 1 185 ? 39.012 25.572 43.138 1.00 20.26 206 ILE A C 1
ATOM 1379 O O . ILE A 1 185 ? 38.838 26.709 43.610 1.00 20.38 206 ILE A O 1
ATOM 1384 N N . ASP A 1 186 ? 40.201 25.135 42.698 1.00 19.12 207 ASP A N 1
ATOM 1385 C CA . ASP A 1 186 ? 41.369 26.022 42.695 1.00 18.43 207 ASP A CA 1
ATOM 1386 C C . ASP A 1 186 ? 41.400 26.990 41.531 1.00 18.44 207 ASP A C 1
ATOM 1387 O O . ASP A 1 186 ? 41.712 28.175 41.720 1.00 18.55 207 ASP A O 1
ATOM 1392 N N . PHE A 1 187 ? 41.111 26.472 40.344 1.00 18.42 208 PHE A N 1
ATOM 1393 C CA . PHE A 1 187 ? 41.217 27.234 39.105 1.00 17.93 208 PHE A CA 1
ATOM 1394 C C . PHE A 1 187 ? 40.009 27.018 38.199 1.00 19.17 208 PHE A C 1
ATOM 1395 O O . PHE A 1 187 ? 39.499 25.895 38.039 1.00 19.11 208 PHE A O 1
ATOM 1403 N N . ALA A 1 188 ? 39.538 28.120 37.635 1.00 21.69 209 ALA A N 1
ATOM 1404 C CA . ALA A 1 188 ? 38.547 28.065 36.486 1.00 18.70 209 ALA A CA 1
ATOM 1405 C C . ALA A 1 188 ? 39.170 28.545 35.206 1.00 18.93 209 ALA A C 1
ATOM 1406 O O . ALA A 1 188 ? 39.533 29.738 35.077 1.00 16.85 209 ALA A O 1
ATOM 1408 N N . PHE A 1 189 ? 39.280 27.620 34.250 1.00 17.66 210 PHE A N 1
ATOM 1409 C CA . PHE A 1 189 ? 39.838 27.946 32.962 1.00 18.35 210 PHE A CA 1
ATOM 1410 C C . PHE A 1 189 ? 38.674 28.231 32.041 1.00 18.57 210 PHE A C 1
ATOM 1411 O O . PHE A 1 189 ? 38.074 27.315 31.476 1.00 18.45 210 PHE A O 1
ATOM 1419 N N . ILE A 1 190 ? 38.321 29.510 31.947 1.00 18.51 211 ILE A N 1
ATOM 1420 C CA . ILE A 1 190 ? 37.079 29.918 31.270 1.00 18.33 211 ILE A CA 1
ATOM 1421 C C . ILE A 1 190 ? 37.303 30.157 29.780 1.00 18.67 211 ILE A C 1
ATOM 1422 O O . ILE A 1 190 ? 38.129 31.002 29.382 1.00 19.71 211 ILE A O 1
ATOM 1427 N N . GLN A 1 191 ? 36.561 29.421 28.949 1.00 18.74 212 GLN A N 1
ATOM 1428 C CA . GLN A 1 191 ? 36.708 29.527 27.506 1.00 19.57 212 GLN A CA 1
ATOM 1429 C C . GLN A 1 191 ? 36.018 30.805 27.005 1.00 18.72 212 GLN A C 1
ATOM 1430 O O . GLN A 1 191 ? 34.776 30.847 26.846 1.00 19.06 212 GLN A O 1
ATOM 1436 N N . PHE A 1 192 ? 36.816 31.829 26.701 1.00 18.31 213 PHE A N 1
ATOM 1437 C CA . PHE A 1 192 ? 36.300 33.076 26.071 1.00 19.14 213 PHE A CA 1
ATOM 1438 C C . PHE A 1 192 ? 36.410 33.126 24.538 1.00 19.97 213 PHE A C 1
ATOM 1439 O O . PHE A 1 192 ? 36.895 34.108 23.958 1.00 21.56 213 PHE A O 1
ATOM 1447 N N . TYR A 1 193 ? 35.938 32.064 23.887 1.00 21.23 214 TYR A N 1
ATOM 1448 C CA . TYR A 1 193 ? 35.854 32.030 22.422 1.00 23.44 214 TYR A CA 1
ATOM 1449 C C . TYR A 1 193 ? 34.806 31.004 22.022 1.00 22.93 214 TYR A C 1
ATOM 1450 O O . TYR A 1 193 ? 34.359 30.239 22.861 1.00 23.48 214 TYR A O 1
ATOM 1459 N N . ASN A 1 194 ? 34.404 31.030 20.750 1.00 24.82 215 ASN A N 1
ATOM 1460 C CA . ASN A 1 194 ? 33.286 30.207 20.269 1.00 24.97 215 ASN A CA 1
ATOM 1461 C C . ASN A 1 194 ? 31.984 30.444 21.052 1.00 24.46 215 ASN A C 1
ATOM 1462 O O . ASN A 1 194 ? 31.170 29.530 21.232 1.00 24.03 215 ASN A O 1
ATOM 1467 N N . ASN A 1 195 ? 31.806 31.674 21.521 1.00 23.64 216 ASN A N 1
ATOM 1468 C CA . ASN A 1 195 ? 30.671 32.070 22.342 1.00 22.88 216 ASN A CA 1
ATOM 1469 C C . ASN A 1 195 ? 30.452 33.568 22.244 1.00 22.92 216 ASN A C 1
ATOM 1470 O O . ASN A 1 195 ? 31.385 34.313 21.922 1.00 23.57 216 ASN A O 1
ATOM 1475 N N . TYR A 1 196 ? 29.236 34.002 22.573 1.00 22.76 217 TYR A N 1
ATOM 1476 C CA . TYR A 1 196 ? 28.823 35.405 22.444 1.00 22.31 217 TYR A CA 1
ATOM 1477 C C . TYR A 1 196 ? 29.664 36.290 23.368 1.00 21.84 217 TYR A C 1
ATOM 1478 O O . TYR A 1 196 ? 29.830 37.490 23.132 1.00 21.39 217 TYR A O 1
ATOM 1487 N N . CYS A 1 197 ? 30.177 35.673 24.430 1.00 21.89 218 CYS A N 1
ATOM 1488 C CA . CYS A 1 197 ? 30.900 36.382 25.493 1.00 21.47 218 CYS A CA 1
ATOM 1489 C C . CYS A 1 197 ? 32.424 36.388 25.343 1.00 21.76 218 CYS A C 1
ATOM 1490 O O . CYS A 1 197 ? 33.155 36.662 26.306 1.00 21.43 218 CYS A O 1
ATOM 1493 N N . SER A 1 198 ? 32.908 36.100 24.140 1.00 20.70 219 SER A N 1
ATOM 1494 C CA . SER A 1 198 ? 34.333 36.199 23.848 1.00 20.68 219 SER A CA 1
ATOM 1495 C C . SER A 1 198 ? 34.855 37.632 24.089 1.00 20.95 219 SER A C 1
ATOM 1496 O O . SER A 1 198 ? 34.063 38.596 24.199 1.00 20.43 219 SER A O 1
ATOM 1499 N N . VAL A 1 199 ? 36.181 37.775 24.094 1.00 21.10 220 VAL A N 1
ATOM 1500 C CA . VAL A 1 199 ? 36.820 39.055 24.358 1.00 21.44 220 VAL A CA 1
ATOM 1501 C C . VAL A 1 199 ? 36.301 40.153 23.412 1.00 22.33 220 VAL A C 1
ATOM 1502 O O . VAL A 1 199 ? 35.999 41.253 23.874 1.00 22.19 220 VAL A O 1
ATOM 1506 N N . SER A 1 200 ? 36.192 39.843 22.119 1.00 23.13 221 SER A N 1
ATOM 1507 C CA . SER A 1 200 ? 35.711 40.832 21.132 1.00 24.43 221 SER A CA 1
ATOM 1508 C C . SER A 1 200 ? 34.181 40.887 20.988 1.00 23.83 221 SER A C 1
ATOM 1509 O O . SER A 1 200 ? 33.645 41.773 20.303 1.00 24.10 221 SER A O 1
ATOM 1512 N N . GLY A 1 201 ? 33.491 39.940 21.625 1.00 23.52 222 GLY A N 1
ATOM 1513 C CA . GLY A 1 201 ? 32.021 39.920 21.718 1.00 23.76 222 GLY A CA 1
ATOM 1514 C C . GLY A 1 201 ? 31.555 40.678 22.954 1.00 23.82 222 GLY A C 1
ATOM 1515 O O . GLY A 1 201 ? 32.103 41.741 23.258 1.00 25.19 222 GLY A O 1
ATOM 1516 N N . GLN A 1 202 ? 30.547 40.161 23.656 1.00 23.20 223 GLN A N 1
ATOM 1517 C CA A GLN A 1 202 ? 30.090 40.783 24.902 0.50 23.06 223 GLN A CA 1
ATOM 1518 C CA B GLN A 1 202 ? 30.099 40.782 24.908 0.50 23.26 223 GLN A CA 1
ATOM 1519 C C . GLN A 1 202 ? 30.837 40.165 26.090 1.00 22.59 223 GLN A C 1
ATOM 1520 O O . GLN A 1 202 ? 30.269 39.382 26.851 1.00 22.41 223 GLN A O 1
ATOM 1531 N N . PHE A 1 203 ? 32.116 40.528 26.221 1.00 21.51 224 PHE A N 1
ATOM 1532 C CA . PHE A 1 203 ? 33.047 39.931 27.199 1.00 20.51 224 PHE A CA 1
ATOM 1533 C C . PHE A 1 203 ? 32.455 40.030 28.602 1.00 19.91 224 PHE A C 1
ATOM 1534 O O . PHE A 1 203 ? 32.134 41.135 29.069 1.00 20.41 224 PHE A O 1
ATOM 1542 N N . ASN A 1 204 ? 32.293 38.873 29.253 1.00 18.95 225 ASN A N 1
ATOM 1543 C CA . ASN A 1 204 ? 31.576 38.800 30.526 1.00 18.89 225 ASN A CA 1
ATOM 1544 C C . ASN A 1 204 ? 32.455 38.404 31.704 1.00 18.58 225 ASN A C 1
ATOM 1545 O O . ASN A 1 204 ? 32.009 37.752 32.655 1.00 17.93 225 ASN A O 1
ATOM 1550 N N . TRP A 1 205 ? 33.719 38.833 31.663 1.00 18.52 226 TRP A N 1
ATOM 1551 C CA . TRP A 1 205 ? 34.612 38.614 32.789 1.00 18.62 226 TRP A CA 1
ATOM 1552 C C . TRP A 1 205 ? 33.971 39.086 34.094 1.00 18.27 226 TRP A C 1
ATOM 1553 O O . TRP A 1 205 ? 34.146 38.425 35.129 1.00 18.10 226 TRP A O 1
ATOM 1564 N N . ASP A 1 206 ? 33.235 40.211 34.043 1.00 18.35 227 ASP A N 1
ATOM 1565 C CA A ASP A 1 206 ? 32.589 40.776 35.226 0.50 17.81 227 ASP A CA 1
ATOM 1566 C CA B ASP A 1 206 ? 32.654 40.746 35.266 0.50 17.88 227 ASP A CA 1
ATOM 1567 C C . ASP A 1 206 ? 31.689 39.768 35.942 1.00 17.35 227 ASP A C 1
ATOM 1568 O O . ASP A 1 206 ? 31.657 39.698 37.178 1.00 17.74 227 ASP A O 1
ATOM 1577 N N . THR A 1 207 ? 30.964 38.978 35.156 1.00 17.00 228 THR A N 1
ATOM 1578 C CA . THR A 1 207 ? 30.067 37.975 35.732 1.00 16.77 228 THR A CA 1
ATOM 1579 C C . THR A 1 207 ? 30.883 36.920 36.476 1.00 17.26 228 THR A C 1
ATOM 1580 O O . THR A 1 207 ? 30.551 36.538 37.608 1.00 17.31 228 THR A O 1
ATOM 1584 N N . TRP A 1 208 ? 31.963 36.468 35.839 1.00 17.19 229 TRP A N 1
ATOM 1585 C CA . TRP A 1 208 ? 32.860 35.491 36.459 1.00 16.92 229 TRP A CA 1
ATOM 1586 C C . TRP A 1 208 ? 33.528 36.019 37.742 1.00 16.65 229 TRP A C 1
ATOM 1587 O O . TRP A 1 208 ? 33.700 35.290 38.717 1.00 16.05 229 TRP A O 1
ATOM 1598 N N . LEU A 1 209 ? 33.861 37.304 37.755 1.00 17.94 230 LEU A N 1
ATOM 1599 C CA . LEU A 1 209 ? 34.362 37.935 38.957 1.00 17.73 230 LEU A CA 1
ATOM 1600 C C . LEU A 1 209 ? 33.313 37.928 40.092 1.00 17.40 230 LEU A C 1
ATOM 1601 O O . LEU A 1 209 ? 33.625 37.591 41.227 1.00 17.34 230 LEU A O 1
ATOM 1606 N N . THR A 1 210 ? 32.061 38.234 39.769 1.00 16.89 231 THR A N 1
ATOM 1607 C CA . THR A 1 210 ? 30.969 38.112 40.749 1.00 16.42 231 THR A CA 1
ATOM 1608 C C . THR A 1 210 ? 30.846 36.683 41.289 1.00 16.06 231 THR A C 1
ATOM 1609 O O . THR A 1 210 ? 30.701 36.466 42.495 1.00 15.58 231 THR A O 1
ATOM 1613 N N . TYR A 1 211 ? 30.921 35.710 40.387 1.00 15.36 232 TYR A N 1
ATOM 1614 C CA . TYR A 1 211 ? 30.901 34.315 40.776 1.00 15.56 232 TYR A CA 1
ATOM 1615 C C . TYR A 1 211 ? 32.041 34.069 41.789 1.00 15.23 232 TYR A C 1
ATOM 1616 O O . TYR A 1 211 ? 31.836 33.465 42.844 1.00 15.42 232 TYR A O 1
ATOM 1625 N N . ALA A 1 212 ? 33.253 34.529 41.469 1.00 15.74 233 ALA A N 1
ATOM 1626 C CA . ALA A 1 212 ? 34.397 34.212 42.335 1.00 16.36 233 ALA A CA 1
ATOM 1627 C C . ALA A 1 212 ? 34.211 34.818 43.726 1.00 17.01 233 ALA A C 1
ATOM 1628 O O . ALA A 1 212 ? 34.549 34.195 44.732 1.00 18.86 233 ALA A O 1
ATOM 1630 N N . GLN A 1 213 ? 33.661 36.024 43.770 1.00 17.53 234 GLN A N 1
ATOM 1631 C CA . GLN A 1 213 ? 33.644 36.825 44.990 1.00 17.48 234 GLN A CA 1
ATOM 1632 C C . GLN A 1 213 ? 32.489 36.471 45.914 1.00 17.85 234 GLN A C 1
ATOM 1633 O O . GLN A 1 213 ? 32.546 36.701 47.125 1.00 17.77 234 GLN A O 1
ATOM 1639 N N . THR A 1 214 ? 31.429 35.903 45.335 1.00 16.81 235 THR A N 1
ATOM 1640 C CA . THR A 1 214 ? 30.182 35.737 46.078 1.00 16.76 235 THR A CA 1
ATOM 1641 C C . THR A 1 214 ? 29.523 34.369 45.984 1.00 16.07 235 THR A C 1
ATOM 1642 O O . THR A 1 214 ? 28.691 34.049 46.837 1.00 16.79 235 THR A O 1
ATOM 1646 N N . VAL A 1 215 ? 29.917 33.555 44.995 1.00 15.86 236 VAL A N 1
ATOM 1647 C CA . VAL A 1 215 ? 29.305 32.234 44.806 1.00 15.50 236 VAL A CA 1
ATOM 1648 C C . VAL A 1 215 ? 30.244 31.073 45.087 1.00 16.30 236 VAL A C 1
ATOM 1649 O O . VAL A 1 215 ? 29.869 30.123 45.777 1.00 16.86 236 VAL A O 1
ATOM 1653 N N . SER A 1 216 ? 31.441 31.149 44.529 1.00 15.56 237 SER A N 1
ATOM 1654 C CA . SER A 1 216 ? 32.415 30.063 44.641 1.00 16.74 237 SER A CA 1
ATOM 1655 C C . SER A 1 216 ? 32.636 29.716 46.121 1.00 16.73 237 SER A C 1
ATOM 1656 O O . SER A 1 216 ? 32.941 30.599 46.927 1.00 17.70 237 SER A O 1
ATOM 1659 N N . PRO A 1 217 ? 32.431 28.440 46.499 1.00 17.56 238 PRO A N 1
ATOM 1660 C CA . PRO A 1 217 ? 32.785 28.004 47.858 1.00 17.90 238 PRO A CA 1
ATOM 1661 C C . PRO A 1 217 ? 34.228 28.373 48.222 1.00 17.75 238 PRO A C 1
ATOM 1662 O O . PRO A 1 217 ? 34.458 28.828 49.348 1.00 19.12 238 PRO A O 1
ATOM 1666 N N . ASN A 1 218 ? 35.161 28.207 47.281 1.00 19.01 239 ASN A N 1
ATOM 1667 C CA . ASN A 1 218 ? 36.502 28.757 47.493 1.00 19.20 239 ASN A CA 1
ATOM 1668 C C . ASN A 1 218 ? 36.559 30.246 47.075 1.00 18.02 239 ASN A C 1
ATOM 1669 O O . ASN A 1 218 ? 36.586 30.555 45.883 1.00 18.71 239 ASN A O 1
ATOM 1674 N N . LYS A 1 219 ? 36.584 31.158 48.050 1.00 18.11 240 LYS A N 1
ATOM 1675 C CA . LYS A 1 219 ? 36.643 32.583 47.753 1.00 19.12 240 LYS A CA 1
ATOM 1676 C C . LYS A 1 219 ? 37.929 33.008 47.065 1.00 19.36 240 LYS A C 1
ATOM 1677 O O . LYS A 1 219 ? 37.982 34.075 46.441 1.00 20.39 240 LYS A O 1
ATOM 1683 N N . ASN A 1 220 ? 38.957 32.178 47.209 1.00 20.31 241 ASN A N 1
ATOM 1684 C CA A ASN A 1 220 ? 40.263 32.443 46.642 0.50 20.90 241 ASN A CA 1
ATOM 1685 C CA B ASN A 1 220 ? 40.273 32.454 46.601 0.50 21.23 241 ASN A CA 1
ATOM 1686 C C . ASN A 1 220 ? 40.470 31.752 45.274 1.00 21.58 241 ASN A C 1
ATOM 1687 O O . ASN A 1 220 ? 41.599 31.638 44.771 1.00 21.65 241 ASN A O 1
ATOM 1696 N N . ILE A 1 221 ? 39.372 31.283 44.664 1.00 19.96 242 ILE A N 1
ATOM 1697 C CA . ILE A 1 221 ? 39.475 30.636 43.366 1.00 19.70 242 ILE A CA 1
ATOM 1698 C C . ILE A 1 221 ? 40.149 31.591 42.373 1.00 20.19 242 ILE A C 1
ATOM 1699 O O . ILE A 1 221 ? 39.957 32.806 42.432 1.00 20.22 242 ILE A O 1
ATOM 1704 N N . LYS A 1 222 ? 40.977 31.036 41.485 1.00 19.70 243 LYS A N 1
ATOM 1705 C CA . LYS A 1 222 ? 41.645 31.840 40.467 1.00 19.73 243 LYS A CA 1
ATOM 1706 C C . LYS A 1 222 ? 40.989 31.647 39.100 1.00 19.57 243 LYS A C 1
ATOM 1707 O O . LYS A 1 222 ? 40.822 30.527 38.631 1.00 19.41 243 LYS A O 1
ATOM 1713 N N . LEU A 1 223 ? 40.575 32.755 38.491 1.00 19.20 244 LEU A N 1
ATOM 1714 C CA . LEU A 1 223 ? 39.961 32.766 37.163 1.00 18.50 244 LEU A CA 1
ATOM 1715 C C . LEU A 1 223 ? 41.014 32.973 36.083 1.00 18.56 244 LEU A C 1
ATOM 1716 O O . LEU A 1 223 ? 41.871 33.859 36.209 1.00 19.48 244 LEU A O 1
ATOM 1721 N N . PHE A 1 224 ? 40.929 32.189 35.012 1.00 17.83 245 PHE A N 1
ATOM 1722 C CA . PHE A 1 224 ? 41.847 32.286 33.896 1.00 17.78 245 PHE A CA 1
ATOM 1723 C C . PHE A 1 224 ? 41.130 32.666 32.620 1.00 17.95 245 PHE A C 1
ATOM 1724 O O . PHE A 1 224 ? 40.055 32.122 32.314 1.00 17.88 245 PHE A O 1
ATOM 1732 N N . LEU A 1 225 ? 41.752 33.567 31.858 1.00 17.61 246 LEU A N 1
ATOM 1733 C CA . LEU A 1 225 ? 41.249 33.950 30.553 1.00 17.87 246 LEU A CA 1
ATOM 1734 C C . LEU A 1 225 ? 41.623 32.846 29.578 1.00 17.93 246 LEU A C 1
ATOM 1735 O O . LEU A 1 225 ? 42.795 32.718 29.238 1.00 17.42 246 LEU A O 1
ATOM 1740 N N . GLY A 1 226 ? 40.652 32.035 29.151 1.00 17.63 247 GLY A N 1
ATOM 1741 C CA . GLY A 1 226 ? 40.937 30.916 28.230 1.00 18.91 247 GLY A CA 1
ATOM 1742 C C . GLY A 1 226 ? 40.812 31.320 26.785 1.00 19.26 247 GLY A C 1
ATOM 1743 O O . GLY A 1 226 ? 39.777 31.878 26.36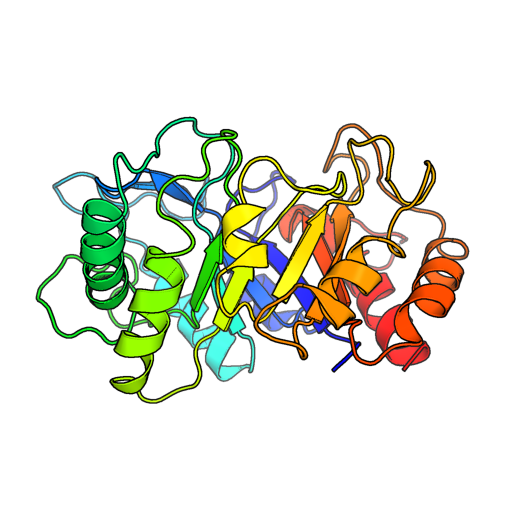8 1.00 20.08 247 GLY A O 1
ATOM 1744 N N . LEU A 1 227 ? 41.875 31.079 26.019 1.00 18.90 248 LEU A N 1
ATOM 1745 C CA . LEU A 1 227 ? 41.977 31.514 24.618 1.00 18.50 248 LEU A CA 1
ATOM 1746 C C . LEU A 1 227 ? 42.455 30.403 23.705 1.00 18.87 248 LEU A C 1
ATOM 1747 O O . LEU A 1 227 ? 43.152 29.489 24.170 1.00 18.29 248 LEU A O 1
ATOM 1752 N N . PRO A 1 228 ? 42.136 30.504 22.410 1.00 18.08 249 PRO A N 1
ATOM 1753 C CA . PRO A 1 228 ? 42.780 29.599 21.434 1.00 18.23 249 PRO A CA 1
ATOM 1754 C C . PRO A 1 228 ? 44.249 29.962 21.274 1.00 18.17 249 PRO A C 1
ATOM 1755 O O . PRO A 1 228 ? 44.601 31.145 21.294 1.00 18.70 249 PRO A O 1
ATOM 1759 N N . GLY A 1 229 ? 45.096 28.961 21.064 1.00 17.46 250 GLY A N 1
ATOM 1760 C CA . GLY A 1 229 ? 46.533 29.193 20.923 1.00 17.32 250 GLY A CA 1
ATOM 1761 C C . GLY A 1 229 ? 46.992 29.659 19.539 1.00 17.92 250 GLY A C 1
ATOM 1762 O O . GLY A 1 229 ? 48.153 30.028 19.384 1.00 19.16 250 GLY A O 1
ATOM 1763 N N . SER A 1 230 ? 46.098 29.605 18.550 1.00 18.94 251 SER A N 1
ATOM 1764 C CA . SER A 1 230 ? 46.383 30.032 17.156 1.00 19.62 251 SER A CA 1
ATOM 1765 C C . SER A 1 230 ? 45.072 30.236 16.437 1.00 20.47 251 SER A C 1
ATOM 1766 O O . SER A 1 230 ? 44.000 29.902 16.952 1.00 19.67 251 SER A O 1
ATOM 1769 N N . ALA A 1 231 ? 45.168 30.746 15.214 1.00 21.18 252 ALA A N 1
ATOM 1770 C CA . ALA A 1 231 ? 43.984 31.003 14.402 1.00 23.01 252 ALA A CA 1
ATOM 1771 C C . ALA A 1 231 ? 43.241 29.713 14.062 1.00 23.78 252 ALA A C 1
ATOM 1772 O O . ALA A 1 231 ? 42.019 29.732 13.867 1.00 24.87 252 ALA A O 1
ATOM 1774 N N . SER A 1 232 ? 43.980 28.599 14.011 1.00 23.78 253 SER A N 1
ATOM 1775 C CA . SER A 1 232 ? 43.438 27.309 13.603 1.00 24.24 253 SER A CA 1
ATOM 1776 C C . SER A 1 232 ? 43.064 26.433 14.802 1.00 23.77 253 SER A C 1
ATOM 1777 O O . SER A 1 232 ? 42.633 25.278 14.621 1.00 23.98 253 SER A O 1
ATOM 1780 N N . ALA A 1 233 ? 43.220 26.977 16.012 1.00 22.75 254 ALA A N 1
ATOM 1781 C CA . ALA A 1 233 ? 42.917 26.223 17.237 1.00 22.62 254 ALA A CA 1
ATOM 1782 C C . ALA A 1 233 ? 41.438 26.214 17.549 1.00 21.99 254 ALA A C 1
ATOM 1783 O O . ALA A 1 233 ? 40.964 25.373 18.293 1.00 23.17 254 ALA A O 1
ATOM 1785 N N . ALA A 1 234 ? 40.706 27.166 16.974 1.00 22.46 255 ALA A N 1
ATOM 1786 C CA . ALA A 1 234 ? 39.254 27.144 17.077 1.00 22.97 255 ALA A CA 1
ATOM 1787 C C . ALA A 1 234 ? 38.632 27.965 15.956 1.00 22.91 255 ALA A C 1
ATOM 1788 O O . ALA A 1 234 ? 39.328 28.707 15.307 1.00 22.94 255 ALA A O 1
ATOM 1790 N N . GLY A 1 235 ? 37.332 27.790 15.746 1.00 23.51 256 GLY A N 1
ATOM 1791 C CA . GLY A 1 235 ? 36.639 28.417 14.611 1.00 23.39 256 GLY A CA 1
ATOM 1792 C C . GLY A 1 235 ? 36.753 29.932 14.637 1.00 23.60 256 GLY A C 1
ATOM 1793 O O . GLY A 1 235 ? 36.993 30.584 13.604 1.00 22.98 256 GLY A O 1
ATOM 1794 N N . SER A 1 236 ? 36.597 30.475 15.847 1.00 23.86 257 SER A N 1
ATOM 1795 C CA . SER A 1 236 ? 36.659 31.926 16.057 1.00 24.50 257 SER A CA 1
ATOM 1796 C C . SER A 1 236 ? 37.286 32.217 17.420 1.00 23.55 257 SER A C 1
ATOM 1797 O O . SER A 1 236 ? 37.427 31.312 18.251 1.00 24.38 257 SER A O 1
ATOM 1800 N N . GLY A 1 237 ? 37.658 33.480 17.650 1.00 22.78 258 GLY A N 1
ATOM 1801 C CA . GLY A 1 237 ? 38.068 33.912 19.000 1.00 22.22 258 GLY A CA 1
ATOM 1802 C C . GLY A 1 237 ? 39.564 34.010 19.233 1.00 21.92 258 GLY A C 1
ATOM 1803 O O . GLY A 1 237 ? 39.996 34.423 20.296 1.00 22.16 258 GLY A O 1
ATOM 1804 N N . TYR A 1 238 ? 40.357 33.613 18.249 1.00 22.28 259 TYR A N 1
ATOM 1805 C CA . TYR A 1 238 ? 41.783 33.817 18.326 1.00 22.50 259 TYR A CA 1
ATOM 1806 C C . TYR A 1 238 ? 42.119 35.311 18.309 1.00 23.03 259 TYR A C 1
ATOM 1807 O O . TYR A 1 238 ? 41.605 36.045 17.448 1.00 22.73 259 TYR A O 1
ATOM 1816 N N . ILE A 1 239 ? 42.974 35.744 19.243 1.00 23.08 260 ILE A N 1
ATOM 1817 C CA . ILE A 1 239 ? 43.385 37.165 19.353 1.00 22.85 260 ILE A CA 1
ATOM 1818 C C . ILE A 1 239 ? 44.838 37.362 18.953 1.00 24.08 260 ILE A C 1
ATOM 1819 O O . ILE A 1 239 ? 45.757 36.968 19.676 1.00 23.58 260 ILE A O 1
ATOM 1824 N N . SER A 1 240 ? 45.030 37.996 17.799 1.00 24.55 261 SER A N 1
ATOM 1825 C CA . SER A 1 240 ? 46.361 38.272 17.269 1.00 26.21 261 SER A CA 1
ATOM 1826 C C . SER A 1 240 ? 46.791 39.723 17.555 1.00 26.34 261 SER A C 1
ATOM 1827 O O . SER A 1 240 ? 47.963 40.079 17.373 1.00 26.62 261 SER A O 1
ATOM 1830 N N . ASP A 1 241 ? 45.831 40.542 17.996 1.00 26.55 262 ASP A N 1
ATOM 1831 C CA . ASP A 1 241 ? 46.052 41.963 18.315 1.00 26.89 262 ASP A CA 1
ATOM 1832 C C . ASP A 1 241 ? 46.674 42.085 19.707 1.00 26.91 262 ASP A C 1
ATOM 1833 O O . ASP A 1 241 ? 45.983 41.930 20.713 1.00 26.33 262 ASP A O 1
ATOM 1838 N N . THR A 1 242 ? 47.972 42.378 19.762 1.00 27.36 263 THR A N 1
ATOM 1839 C CA . THR A 1 242 ? 48.678 42.464 21.047 1.00 27.90 263 THR A CA 1
ATOM 1840 C C . THR A 1 242 ? 48.249 43.650 21.914 1.00 27.75 263 THR A C 1
ATOM 1841 O O . THR A 1 242 ? 48.391 43.593 23.141 1.00 28.42 263 THR A O 1
ATOM 1845 N N . SER A 1 243 ? 47.732 44.714 21.294 1.00 27.41 264 SER A N 1
ATOM 1846 C CA A SER A 1 243 ? 47.212 45.855 22.043 0.50 27.18 264 SER A CA 1
ATOM 1847 C CA B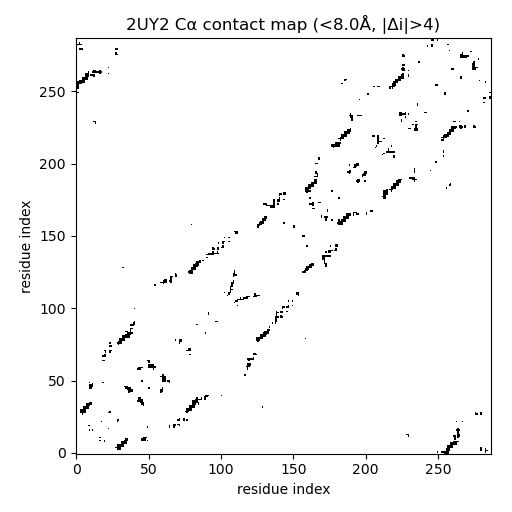 SER A 1 243 ? 47.222 45.849 22.058 0.50 27.27 264 SER A CA 1
ATOM 1848 C C . SER A 1 243 ? 45.927 45.459 22.775 1.00 26.92 264 SER A C 1
ATOM 1849 O O . SER A 1 243 ? 45.682 45.890 23.910 1.00 27.02 264 SER A O 1
ATOM 1854 N N . LEU A 1 244 ? 45.116 44.633 22.111 1.00 25.99 265 LEU A N 1
ATOM 1855 C CA . LEU A 1 244 ? 43.883 44.102 22.689 1.00 24.80 265 LEU A CA 1
ATOM 1856 C C . LEU A 1 244 ? 44.216 43.120 23.820 1.00 24.27 265 LEU A C 1
ATOM 1857 O O . LEU A 1 244 ? 43.592 43.160 24.885 1.00 23.51 265 LEU A O 1
ATOM 1862 N N . LEU A 1 245 ? 45.198 42.253 23.591 1.00 23.75 266 LEU A N 1
ATOM 1863 C CA . LEU A 1 245 ? 45.672 41.384 24.675 1.00 23.86 266 LEU A CA 1
ATOM 1864 C C . LEU A 1 245 ? 46.135 42.239 25.853 1.00 23.54 266 LEU A C 1
ATOM 1865 O O . LEU A 1 245 ? 45.748 41.988 26.991 1.00 23.28 266 LEU A O 1
ATOM 1870 N N . GLU A 1 246 ? 46.921 43.284 25.570 1.00 24.38 267 GLU A N 1
ATOM 1871 C CA . GLU A 1 246 ? 47.452 44.130 26.625 1.00 24.29 267 GLU A CA 1
ATOM 1872 C C . GLU A 1 246 ? 46.363 44.851 27.424 1.00 24.10 267 GLU A C 1
ATOM 1873 O O . GLU A 1 246 ? 46.425 44.886 28.658 1.00 23.57 267 GLU A O 1
ATOM 1879 N N . SER A 1 247 ? 45.361 45.409 26.738 1.00 24.00 268 SER A N 1
ATOM 1880 C CA . SER A 1 247 ? 44.296 46.144 27.428 1.00 24.52 268 SER A CA 1
ATOM 1881 C C . SER A 1 247 ? 43.361 45.216 28.210 1.00 24.27 268 SER A C 1
ATOM 1882 O O . SER A 1 247 ? 42.938 45.558 29.316 1.00 24.62 268 SER A O 1
ATOM 1885 N N . THR A 1 248 ? 43.072 44.043 27.646 1.00 23.84 269 THR A N 1
ATOM 1886 C CA . THR A 1 248 ? 42.263 43.017 28.323 1.00 23.29 269 THR A CA 1
ATOM 1887 C C . THR A 1 248 ? 42.928 42.603 29.639 1.00 22.83 269 THR A C 1
ATOM 1888 O O . THR A 1 248 ? 42.299 42.641 30.703 1.00 22.44 269 THR A O 1
ATOM 1892 N N . ILE A 1 249 ? 44.209 42.234 29.567 1.00 23.29 270 ILE A N 1
ATOM 1893 C CA . ILE A 1 249 ? 44.983 41.861 30.754 1.00 23.64 270 ILE A CA 1
ATOM 1894 C C . ILE A 1 249 ? 45.007 43.003 31.782 1.00 23.97 270 ILE A C 1
ATOM 1895 O O . ILE A 1 249 ? 44.838 42.761 32.976 1.00 24.71 270 ILE A O 1
ATOM 1900 N N . ALA A 1 250 ? 45.197 44.241 31.319 1.00 24.63 271 ALA A N 1
ATOM 1901 C CA . ALA A 1 250 ? 45.172 45.393 32.220 1.00 24.84 271 ALA A CA 1
ATOM 1902 C C . ALA A 1 250 ? 43.834 45.520 32.973 1.00 25.55 271 ALA A C 1
ATOM 1903 O O . ALA A 1 250 ? 43.818 45.809 34.173 1.00 26.17 271 ALA A O 1
ATOM 1905 N N . ASP A 1 251 ? 42.721 45.304 32.271 1.00 25.94 272 ASP A N 1
ATOM 1906 C CA . ASP A 1 251 ? 41.405 45.384 32.894 1.00 26.52 272 ASP A CA 1
ATOM 1907 C C . ASP A 1 251 ? 41.262 44.310 33.975 1.00 27.39 272 ASP A C 1
ATOM 1908 O O . ASP A 1 251 ? 40.899 44.608 35.120 1.00 28.23 272 ASP A O 1
ATOM 1913 N N . ILE A 1 252 ? 41.586 43.071 33.623 1.00 26.29 273 ILE A N 1
ATOM 1914 C CA . ILE A 1 252 ? 41.241 41.934 34.482 1.00 27.08 273 ILE A CA 1
ATOM 1915 C C . ILE A 1 252 ? 42.278 41.590 35.565 1.00 27.10 273 ILE A C 1
ATOM 1916 O O . ILE A 1 252 ? 41.945 40.942 36.563 1.00 27.15 273 ILE A O 1
ATOM 1921 N N . ALA A 1 253 ? 43.524 42.016 35.390 1.00 27.82 274 ALA A N 1
ATOM 1922 C CA . ALA A 1 253 ? 44.565 41.712 36.393 1.00 29.19 274 ALA A CA 1
ATOM 1923 C C . ALA A 1 253 ? 44.422 42.526 37.685 1.00 30.12 274 ALA A C 1
ATOM 1924 O O . ALA A 1 253 ? 45.152 42.307 38.646 1.00 31.32 274 ALA A O 1
ATOM 1926 N N . SER A 1 254 ? 43.451 43.435 37.705 1.00 30.63 275 SER A N 1
ATOM 1927 C CA . SER A 1 254 ? 43.245 44.369 38.811 1.00 30.94 275 SER A CA 1
ATOM 1928 C C . SER A 1 254 ? 42.602 43.752 40.066 1.00 30.49 275 SER A C 1
ATOM 1929 O O . SER A 1 254 ? 42.280 44.484 41.020 1.00 31.03 275 SER A O 1
ATOM 1932 N N . SER A 1 255 ? 42.375 42.433 40.066 1.00 29.46 276 SER A N 1
ATOM 1933 C CA . SER A 1 255 ? 41.798 41.786 41.244 1.00 28.19 276 SER A CA 1
ATOM 1934 C C . SER A 1 255 ? 42.588 40.569 41.675 1.00 27.29 276 SER A C 1
ATOM 1935 O O . SER A 1 255 ? 43.316 39.974 40.879 1.00 27.10 276 SER A O 1
ATOM 1938 N N . SER A 1 256 ? 42.404 40.180 42.934 1.00 26.43 277 SER A N 1
ATOM 1939 C CA . SER A 1 256 ? 43.078 39.014 43.504 1.00 25.78 277 SER A CA 1
ATOM 1940 C C . SER A 1 256 ? 42.534 37.720 42.902 1.00 24.24 277 SER A C 1
ATOM 1941 O O . SER A 1 256 ? 43.114 36.655 43.099 1.00 25.31 277 SER A O 1
ATOM 1944 N N . SER A 1 257 ? 41.417 37.820 42.179 1.00 22.78 278 SER A N 1
ATOM 1945 C CA . SER A 1 257 ? 40.813 36.628 41.531 1.00 21.71 278 SER A CA 1
ATOM 1946 C C . SER A 1 257 ? 41.429 36.249 40.192 1.00 21.99 278 SER A C 1
ATOM 1947 O O . SER A 1 257 ? 41.133 35.170 39.665 1.00 22.14 278 SER A O 1
ATOM 1950 N N . PHE A 1 258 ? 42.243 37.123 39.612 1.00 21.28 279 PHE A N 1
ATOM 1951 C CA . PHE A 1 258 ? 42.868 36.801 38.328 1.00 21.26 279 PHE A CA 1
ATOM 1952 C C . PHE A 1 258 ? 44.059 35.847 38.501 1.00 21.20 279 PHE A C 1
ATOM 1953 O O . PHE A 1 258 ? 44.996 36.128 39.278 1.00 22.02 279 PHE A O 1
ATOM 1961 N N . GLY A 1 259 ? 44.011 34.722 37.779 1.00 19.61 280 GLY A N 1
ATOM 1962 C CA . GLY A 1 259 ? 45.086 33.731 37.863 1.00 19.96 280 GLY A CA 1
ATOM 1963 C C . GLY A 1 259 ? 46.056 33.715 36.693 1.00 19.85 280 GLY A C 1
ATOM 1964 O O . GLY A 1 259 ? 47.157 33.170 36.831 1.00 21.67 280 GLY A O 1
ATOM 1965 N N . GLY A 1 260 ? 45.639 34.234 35.538 1.00 19.80 281 GLY A N 1
ATOM 1966 C CA . GLY A 1 260 ? 46.439 34.119 34.306 1.00 18.75 281 GLY A CA 1
ATOM 1967 C C . GLY A 1 260 ? 45.619 33.716 33.083 1.00 19.95 281 GLY A C 1
ATOM 1968 O O . GLY A 1 260 ? 44.429 34.025 32.995 1.00 18.94 281 GLY A O 1
ATOM 1969 N N . ILE A 1 261 ? 46.275 33.057 32.135 1.00 18.27 282 ILE A N 1
ATOM 1970 C CA . ILE A 1 261 ? 45.692 32.755 30.813 1.00 18.72 282 ILE A CA 1
ATOM 1971 C C . ILE A 1 261 ? 45.781 31.243 30.631 1.00 18.52 282 ILE A C 1
ATOM 1972 O O . ILE A 1 261 ? 46.775 30.638 31.030 1.00 18.13 282 ILE A O 1
ATOM 1977 N N . ALA A 1 262 ? 44.734 30.657 30.055 1.00 18.14 283 ALA A N 1
ATOM 1978 C CA . ALA A 1 262 ? 44.725 29.235 29.735 1.00 18.38 283 ALA A CA 1
ATOM 1979 C C . ALA A 1 262 ? 44.615 29.105 28.237 1.00 18.18 283 ALA A C 1
ATOM 1980 O O . ALA A 1 262 ? 43.928 29.897 27.587 1.00 18.77 283 ALA A O 1
ATOM 1982 N N . LEU A 1 263 ? 45.282 28.102 27.675 1.00 16.86 284 LEU A N 1
ATOM 1983 C CA . LEU A 1 263 ? 45.364 28.004 26.226 1.00 17.49 284 LEU A CA 1
ATOM 1984 C C . LEU A 1 263 ? 45.022 26.629 25.676 1.00 17.34 284 LEU A C 1
ATOM 1985 O O . LEU A 1 263 ? 45.514 25.606 26.189 1.00 17.13 284 LEU A O 1
ATOM 1990 N N . TRP A 1 264 ? 44.189 26.616 24.632 1.00 16.77 285 TRP A N 1
ATOM 1991 C CA . TRP A 1 264 ? 43.932 25.394 23.841 1.00 16.89 285 TRP A CA 1
ATOM 199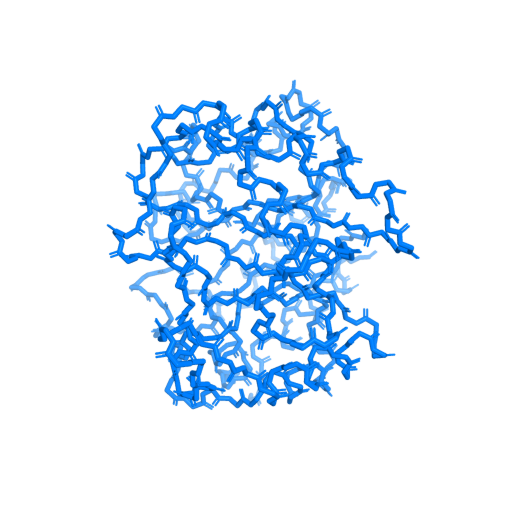2 C C . TRP A 1 264 ? 44.699 25.500 22.513 1.00 17.43 285 TRP A C 1
ATOM 1993 O O . TRP A 1 264 ? 44.326 26.304 21.662 1.00 17.93 285 TRP A O 1
ATOM 2004 N N . ASP A 1 265 ? 45.785 24.747 22.308 1.00 17.12 286 ASP A N 1
ATOM 2005 C CA . ASP A 1 265 ? 46.433 23.860 23.301 1.00 16.38 286 ASP A CA 1
ATOM 2006 C C . ASP A 1 265 ? 47.929 24.090 23.161 1.00 17.01 286 ASP A C 1
ATOM 2007 O O . ASP A 1 265 ? 48.335 25.008 22.434 1.00 17.01 286 ASP A O 1
ATOM 2012 N N . ALA A 1 266 ? 48.760 23.266 23.800 1.00 16.28 287 ALA A N 1
ATOM 2013 C CA . ALA A 1 266 ? 50.203 23.521 23.794 1.00 17.38 287 ALA A CA 1
ATOM 2014 C C . ALA A 1 266 ? 50.732 23.466 22.347 1.00 17.41 287 ALA A C 1
ATOM 2015 O O . ALA A 1 266 ? 51.509 24.329 21.901 1.00 17.78 287 ALA A O 1
ATOM 2017 N N . SER A 1 267 ? 50.314 22.446 21.615 1.00 17.07 288 SER A N 1
ATOM 2018 C CA . SER A 1 267 ? 50.838 22.244 20.259 1.00 17.66 288 SER A CA 1
ATOM 2019 C C . SER A 1 267 ? 50.606 23.499 19.429 1.00 18.13 288 SER A C 1
ATOM 2020 O O . SER A 1 267 ? 51.443 23.873 18.590 1.00 18.00 288 SER A O 1
ATOM 2023 N N . GLN A 1 268 ? 49.460 24.153 19.671 1.00 17.36 289 GLN A N 1
ATOM 2024 C CA . GLN A 1 268 ? 49.145 25.388 18.932 1.00 19.00 289 GLN A CA 1
ATOM 2025 C C . GLN A 1 268 ? 49.881 26.597 19.470 1.00 19.39 289 GLN A C 1
ATOM 2026 O O . GLN A 1 268 ? 50.471 27.336 18.672 1.00 19.77 289 GLN A O 1
ATOM 2032 N N . ALA A 1 269 ? 49.840 26.822 20.788 1.00 19.07 290 ALA A N 1
ATOM 2033 C CA . ALA A 1 269 ? 50.377 28.063 21.383 1.00 20.18 290 ALA A CA 1
ATOM 2034 C C . ALA A 1 269 ? 51.898 28.192 21.311 1.00 20.60 290 ALA A C 1
ATOM 2035 O O . ALA A 1 269 ? 52.425 29.307 21.244 1.00 21.28 290 ALA A O 1
ATOM 2037 N N . PHE A 1 270 ? 52.588 27.053 21.302 1.00 21.36 291 PHE A N 1
ATOM 2038 C CA . PHE A 1 270 ? 54.047 27.002 21.214 1.00 22.69 291 PHE A CA 1
ATOM 2039 C C . PHE A 1 270 ? 54.573 27.143 19.796 1.00 24.06 291 PHE A C 1
ATOM 2040 O O . PHE A 1 270 ? 55.686 27.683 19.584 1.00 24.76 291 PHE A O 1
ATOM 2048 N N . SER A 1 271 ? 53.800 26.665 18.824 1.00 24.60 292 SER A N 1
ATOM 2049 C CA . SER A 1 271 ? 54.256 26.638 17.437 1.00 26.14 292 SER A CA 1
ATOM 2050 C C . SER A 1 271 ? 53.792 27.870 16.661 1.00 25.90 292 SER A C 1
ATOM 2051 O O . SER A 1 271 ? 54.424 28.254 15.665 1.00 26.07 292 SER A O 1
ATOM 2054 N N . ASN A 1 272 ? 52.684 28.471 17.099 1.00 25.79 293 ASN A N 1
ATOM 2055 C CA . ASN A 1 272 ? 52.191 29.723 16.504 1.00 26.70 293 ASN A CA 1
ATOM 2056 C C . ASN A 1 272 ? 53.121 30.888 16.859 1.00 27.42 293 ASN A C 1
ATOM 2057 O O . ASN A 1 272 ? 53.297 31.233 18.022 1.00 27.09 293 ASN A O 1
ATOM 2062 N N . GLU A 1 273 ? 53.742 31.482 15.838 1.00 29.13 294 GLU A N 1
ATOM 2063 C CA . GLU A 1 273 ? 54.705 32.548 16.070 1.00 31.13 294 GLU A CA 1
ATOM 2064 C C . GLU A 1 273 ? 54.197 33.869 15.527 1.00 31.73 294 GLU A C 1
ATOM 2065 O O . GLU A 1 273 ? 53.630 33.915 14.439 1.00 31.86 294 GLU A O 1
ATOM 2071 N N . LEU A 1 274 ? 54.350 34.924 16.325 1.00 33.03 295 LEU A N 1
ATOM 2072 C CA . LEU A 1 274 ? 53.989 36.289 15.923 1.00 34.02 295 LEU A CA 1
ATOM 2073 C C . LEU A 1 274 ? 54.586 37.321 16.874 1.00 34.64 295 LEU A C 1
ATOM 2074 O O . LEU A 1 274 ? 55.738 37.729 16.711 1.00 35.67 295 LEU A O 1
ATOM 2079 N N . GLY A 1 276 ? 57.989 36.950 15.108 1.00 34.68 297 GLY A N 1
ATOM 2080 C CA . GLY A 1 276 ? 58.285 35.519 15.024 1.00 34.41 297 GLY A CA 1
ATOM 2081 C C . GLY A 1 276 ? 58.496 34.849 16.377 1.00 34.33 297 GLY A C 1
ATOM 2082 O O . GLY A 1 276 ? 59.291 33.906 16.498 1.00 35.08 297 GLY A O 1
ATOM 2083 N N . GLU A 1 277 ? 57.769 35.321 17.390 1.00 33.01 298 GLU A N 1
ATOM 2084 C CA . GLU A 1 277 ? 57.927 34.864 18.767 1.00 31.83 298 GLU A CA 1
ATOM 2085 C C . GLU A 1 277 ? 56.743 33.954 19.141 1.00 29.88 298 GLU A C 1
ATOM 2086 O O . GLU A 1 277 ? 55.606 34.295 18.808 1.00 29.48 298 GLU A O 1
ATOM 2092 N N . PRO A 1 278 ? 57.000 32.806 19.815 1.00 28.89 299 PRO A N 1
ATOM 2093 C CA . PRO A 1 278 ? 55.850 31.935 20.143 1.00 27.18 299 PRO A CA 1
ATOM 2094 C C . PRO A 1 278 ? 54.754 32.676 20.881 1.00 26.05 299 PRO A C 1
ATOM 2095 O O . PRO A 1 278 ? 55.025 33.455 21.805 1.00 25.50 299 PRO A O 1
ATOM 2099 N N . TYR A 1 279 ? 53.515 32.393 20.497 1.00 24.68 300 TYR A N 1
ATOM 2100 C CA . TYR A 1 279 ? 52.346 33.028 21.090 1.00 23.47 300 TYR A CA 1
ATOM 2101 C C . TYR A 1 279 ? 52.286 32.868 22.616 1.00 23.05 300 TYR A C 1
ATOM 2102 O O . TYR A 1 279 ? 51.955 33.807 23.342 1.00 22.57 300 TYR A O 1
ATOM 2111 N N . VAL A 1 280 ? 52.622 31.674 23.112 1.00 22.48 301 VAL A N 1
ATOM 2112 C CA . VAL A 1 280 ? 52.629 31.429 24.553 1.00 22.55 301 VAL A CA 1
ATOM 2113 C C . VAL A 1 280 ? 53.642 32.330 25.277 1.00 22.93 301 VAL A C 1
ATOM 2114 O O . VAL A 1 280 ? 53.403 32.766 26.403 1.00 22.33 301 VAL A O 1
ATOM 2118 N N . GLU A 1 281 ? 54.746 32.628 24.593 1.00 23.99 302 GLU A N 1
ATOM 2119 C CA . GLU A 1 281 ? 55.795 33.503 25.120 1.00 25.19 302 GLU A CA 1
ATOM 2120 C C . GLU A 1 281 ? 55.321 34.955 25.184 1.00 24.24 302 GLU A C 1
ATOM 2121 O O . GLU A 1 281 ? 55.545 35.650 26.181 1.00 23.78 302 GLU A O 1
ATOM 2127 N N . ILE A 1 282 ? 54.653 35.395 24.121 1.00 23.79 303 ILE A N 1
ATOM 2128 C CA . ILE A 1 282 ? 54.023 36.713 24.084 1.00 23.81 303 ILE A CA 1
ATOM 2129 C C . ILE A 1 282 ? 53.099 36.906 25.275 1.00 23.68 303 ILE A C 1
ATOM 2130 O O . ILE A 1 282 ? 53.163 37.923 25.948 1.00 23.92 303 ILE A O 1
ATOM 2135 N N . LEU A 1 283 ? 52.253 35.903 25.547 1.00 23.43 304 LEU A N 1
ATOM 2136 C CA . LEU A 1 2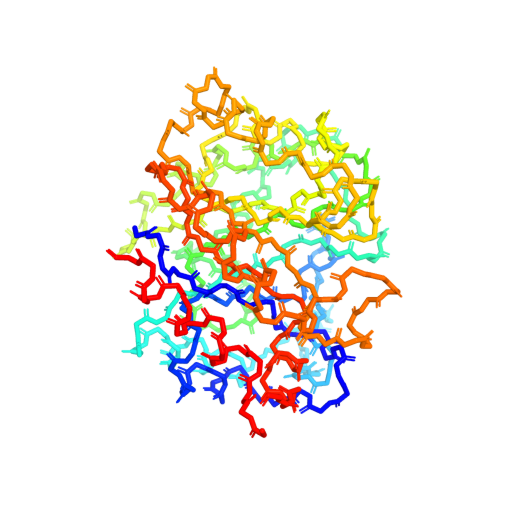83 ? 51.312 35.993 26.657 1.00 23.63 304 LEU A CA 1
ATOM 2137 C C . LEU A 1 283 ? 51.971 35.942 28.025 1.00 23.75 304 LEU A C 1
ATOM 2138 O O . LEU A 1 283 ? 51.588 36.699 28.920 1.00 23.62 304 LEU A O 1
ATOM 2143 N N . LYS A 1 284 ? 52.920 35.021 28.206 1.00 25.34 305 LYS A N 1
ATOM 2144 C CA . LYS A 1 284 ? 53.625 34.922 29.477 1.00 26.10 305 LYS A CA 1
ATOM 2145 C C . LYS A 1 284 ? 54.229 36.291 29.813 1.00 26.19 305 LYS A C 1
ATOM 2146 O O . LYS A 1 284 ? 54.101 36.769 30.932 1.00 26.84 305 LYS A O 1
ATOM 2152 N N . ASN A 1 285 ? 54.823 36.939 28.816 1.00 26.21 306 ASN A N 1
ATOM 2153 C CA . ASN A 1 285 ? 55.498 38.219 29.021 1.00 26.52 306 ASN A CA 1
ATOM 2154 C C . ASN A 1 285 ? 54.541 39.367 29.315 1.00 26.28 306 ASN A C 1
ATOM 2155 O O . ASN A 1 285 ? 54.858 40.248 30.111 1.00 26.87 306 ASN A O 1
ATOM 2160 N N . LEU A 1 286 ? 53.372 39.361 28.674 1.00 25.98 307 LEU A N 1
ATOM 2161 C CA . LEU A 1 286 ? 52.364 40.380 28.956 1.00 25.71 307 LEU A CA 1
ATOM 2162 C C . LEU A 1 286 ? 51.842 40.246 30.389 1.00 25.92 307 LEU A C 1
ATOM 2163 O O . LEU A 1 286 ? 51.570 41.250 31.052 1.00 26.00 307 LEU A O 1
ATOM 2168 N N . LEU A 1 287 ? 51.711 38.997 30.860 1.00 26.25 308 LEU A N 1
ATOM 2169 C CA . LEU A 1 287 ? 51.282 38.753 32.230 1.00 27.11 308 LEU A CA 1
ATOM 2170 C C . LEU A 1 287 ? 52.265 39.297 33.272 1.00 27.88 308 LEU A C 1
ATOM 2171 O O . LEU A 1 287 ? 51.863 39.945 34.245 1.00 27.50 308 LEU A O 1
ATOM 2176 N N . THR A 1 288 ? 53.546 39.025 33.064 1.00 29.47 309 THR A N 1
ATOM 2177 C CA . THR A 1 288 ? 54.580 39.442 34.001 1.00 31.15 309 THR A CA 1
ATOM 2178 C C . THR A 1 288 ? 54.729 40.970 33.986 1.00 32.09 309 THR A C 1
ATOM 2179 O O . THR A 1 288 ? 54.877 41.580 35.041 1.00 32.36 309 THR A O 1
ATOM 2183 N N . SER A 1 289 ? 54.632 41.576 32.797 1.00 33.26 310 SER A N 1
ATOM 2184 C CA . SER A 1 289 ? 54.670 43.043 32.628 1.00 34.98 310 SER A CA 1
ATOM 2185 C C . SER A 1 289 ? 53.521 43.773 33.314 1.00 36.54 310 SER A C 1
ATOM 2186 O O . SER A 1 289 ? 53.688 44.901 33.776 1.00 36.57 310 SER A O 1
ATOM 2189 N N . ALA A 1 290 ? 52.351 43.136 33.349 1.00 38.75 311 ALA A N 1
ATOM 2190 C CA . ALA A 1 290 ? 51.167 43.697 33.999 1.00 40.81 311 ALA A CA 1
ATOM 2191 C C . ALA A 1 290 ? 51.288 43.605 35.514 1.00 42.34 311 ALA A C 1
ATOM 2192 O O . ALA A 1 290 ? 50.814 44.491 36.238 1.00 43.16 311 ALA A O 1
ATOM 2194 N N . SER A 1 291 ? 51.928 42.526 35.975 1.00 43.81 312 SER A N 1
ATOM 2195 C CA . SER A 1 291 ? 52.131 42.238 37.391 1.00 44.69 312 SER A CA 1
ATOM 2196 C C . SER A 1 291 ? 52.900 43.350 38.102 1.00 44.92 312 SER A C 1
ATOM 2197 O O . SER A 1 291 ? 52.859 43.442 39.330 1.00 45.75 312 SER A O 1
#

Radius of gyration: 17.74 Å; Cα contacts (8 Å, |Δi|>4): 667; chains: 1; bounding box: 37×52×39 Å

Sequence (287 aa):
ANTNIAVYWGQNSAGTQESLATYCESSDADIFLLSFLNQFPTLGLNFANACSDTFSDGLLHCTQIAEDIETCQSLGKKVLLSLGGASGSSYLFSDDSQAETFAQTLWDTFGEGTGASERPFDSSAVVDGFDFDDIENNNEVGYSSALATKLRTLFAEGTKQYYLSAAPQCPYPDASVGDLLENADIDFAFIQFYNNYCSVSGQQFNWDDTWLTYAQTVSPNKNNIKLFLGLPGSASAAGSGYISDTSSLLESTIADIASSSSFGGIALWDASQAFSNELGEPYVEILKNLLTSAS

CATH classification: 3.20.20.80

Secondary structure (DSSP, 8-state):
---EE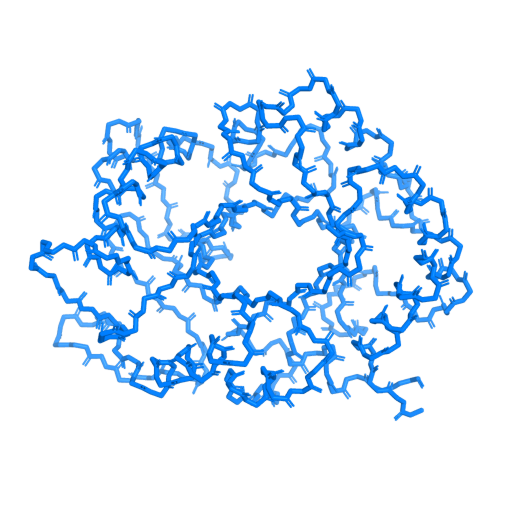EEEESS-TTS----HHHHHTSSS-SEEEEEEEEEBTTTEE--GGG---B-TTS-B--HHHHHHHHHHHHTT-EEEEEEE-S---B--SSHHHHHHHHHHHHHHHSS--S----TTTT---SEEEEE--SS--TTHHHHHHHHHHHHTTSSS--EEEE--BSSSS-TTTHHHHHHS--SEEEEE-SSSTTSTTSS--HHHHHHIIIII-SSTT-EEEEEEESSTTSSSS-----HHHHHHHHHHHTTSTTEEEEEEE-HHHHHH-B---BHHHHHHHHHHHH-